Protein AF-A0A495IZC2-F1 (afdb_monomer_lite)

Structure (mmCIF, N/CA/C/O backbone):
data_AF-A0A495IZC2-F1
#
_entry.id   AF-A0A495IZC2-F1
#
loop_
_atom_site.group_PDB
_atom_site.id
_atom_site.type_symbol
_atom_site.label_atom_id
_atom_site.label_alt_id
_atom_site.label_comp_id
_atom_site.label_asym_id
_atom_site.label_entity_id
_atom_site.label_seq_id
_atom_site.pdbx_PDB_ins_code
_atom_site.Cartn_x
_atom_site.Cartn_y
_atom_site.Cartn_z
_atom_site.occupancy
_atom_site.B_iso_or_equiv
_atom_site.auth_seq_id
_atom_site.auth_comp_id
_atom_site.auth_asym_id
_atom_site.auth_atom_id
_atom_site.pdbx_PDB_model_num
ATOM 1 N N . MET A 1 1 ? -5.545 -13.349 -13.761 1.00 50.22 1 MET A N 1
ATOM 2 C CA . MET A 1 1 ? -4.962 -12.987 -12.449 1.00 50.22 1 MET A CA 1
ATOM 3 C C . MET A 1 1 ? -3.853 -12.000 -12.727 1.00 50.22 1 MET A C 1
ATOM 5 O O . MET A 1 1 ? -3.177 -12.240 -13.706 1.00 50.22 1 MET A O 1
ATOM 9 N N . ASP A 1 2 ? -3.699 -10.927 -11.951 1.00 58.66 2 ASP A N 1
ATOM 10 C CA . ASP A 1 2 ? -2.503 -10.063 -11.991 1.00 58.66 2 ASP A CA 1
ATOM 11 C C . ASP A 1 2 ? -1.642 -10.393 -10.760 1.00 58.66 2 ASP A C 1
ATOM 13 O O . ASP A 1 2 ? -2.166 -10.907 -9.766 1.00 58.66 2 ASP A O 1
ATOM 17 N N . GLY A 1 3 ? -0.332 -10.149 -10.821 1.00 70.75 3 GLY A N 1
ATOM 18 C CA . GLY A 1 3 ? 0.590 -10.483 -9.730 1.00 70.75 3 GLY A CA 1
ATOM 19 C C . GLY A 1 3 ? 0.387 -9.633 -8.480 1.00 70.75 3 GLY A C 1
ATOM 20 O O . GLY A 1 3 ? -0.275 -8.595 -8.510 1.00 70.75 3 GLY A O 1
ATOM 21 N N . ARG A 1 4 ? 0.991 -10.059 -7.363 1.00 84.75 4 ARG A N 1
ATOM 22 C CA . ARG A 1 4 ? 1.089 -9.206 -6.171 1.00 84.75 4 ARG A CA 1
ATOM 23 C C . ARG A 1 4 ? 1.892 -7.952 -6.515 1.00 84.75 4 ARG A C 1
ATOM 25 O O . ARG A 1 4 ? 2.892 -8.030 -7.227 1.00 84.75 4 ARG A O 1
ATOM 32 N N . TYR A 1 5 ? 1.451 -6.819 -5.985 1.00 92.31 5 TYR A N 1
ATOM 33 C CA . TYR A 1 5 ? 2.160 -5.553 -6.106 1.00 92.31 5 TYR A CA 1
ATOM 34 C C . TYR A 1 5 ? 2.967 -5.303 -4.835 1.00 92.31 5 TYR A C 1
ATOM 36 O O . TYR A 1 5 ? 2.488 -5.577 -3.735 1.00 92.31 5 TYR A O 1
ATOM 44 N N . ALA A 1 6 ? 4.165 -4.755 -4.996 1.00 93.75 6 ALA A N 1
ATOM 45 C CA . ALA A 1 6 ? 4.996 -4.294 -3.893 1.00 93.75 6 ALA A CA 1
ATOM 46 C C . ALA A 1 6 ? 5.411 -2.843 -4.133 1.00 93.75 6 ALA A C 1
ATOM 48 O O . ALA A 1 6 ? 5.758 -2.468 -5.256 1.00 93.75 6 ALA A O 1
ATOM 49 N N . TYR A 1 7 ? 5.367 -2.037 -3.083 1.00 95.81 7 TYR A N 1
ATOM 50 C CA . TYR A 1 7 ? 5.875 -0.679 -3.086 1.00 95.81 7 TYR A CA 1
ATOM 51 C C . TYR A 1 7 ? 7.387 -0.722 -2.907 1.00 95.81 7 TYR A C 1
ATOM 53 O O . TYR A 1 7 ? 7.896 -1.256 -1.919 1.00 95.81 7 TYR A O 1
ATOM 61 N N . ARG A 1 8 ? 8.117 -0.227 -3.904 1.00 93.75 8 ARG A N 1
ATOM 62 C CA . ARG A 1 8 ? 9.578 -0.234 -3.882 1.00 93.75 8 ARG A CA 1
ATOM 63 C C . ARG A 1 8 ? 10.154 0.893 -4.709 1.00 93.75 8 ARG A C 1
ATOM 65 O O . ARG A 1 8 ? 9.506 1.409 -5.622 1.00 93.75 8 ARG A O 1
ATOM 72 N N . GLU A 1 9 ? 11.397 1.211 -4.395 1.00 93.38 9 GLU A N 1
ATOM 73 C CA . GLU A 1 9 ? 12.205 2.125 -5.179 1.00 93.38 9 GLU A CA 1
ATOM 74 C C . GLU A 1 9 ? 12.554 1.502 -6.535 1.00 93.38 9 GLU A C 1
ATOM 76 O O . GLU A 1 9 ? 12.787 0.292 -6.651 1.00 93.38 9 GLU A O 1
ATOM 81 N N . GLN A 1 10 ? 12.529 2.327 -7.576 1.00 90.44 10 GLN A N 1
ATOM 82 C CA . GLN A 1 10 ? 12.788 1.929 -8.949 1.00 90.44 10 GLN A CA 1
ATOM 83 C C . GLN A 1 10 ? 13.671 2.957 -9.647 1.00 90.44 10 GLN A C 1
ATOM 85 O O . GLN A 1 10 ? 13.425 4.153 -9.499 1.00 90.44 10 GLN A O 1
ATOM 90 N N . PRO A 1 11 ? 14.648 2.517 -10.456 1.00 91.19 11 PRO A N 1
ATOM 91 C CA . PRO A 1 11 ? 15.415 3.429 -11.283 1.00 91.19 11 PRO A CA 1
ATOM 92 C C . PRO A 1 11 ? 14.526 4.010 -12.380 1.00 91.19 11 PRO A C 1
ATOM 94 O O . PRO A 1 11 ? 13.735 3.299 -13.015 1.00 91.19 11 PRO A O 1
ATOM 97 N N . LYS A 1 12 ? 14.686 5.304 -12.632 1.00 89.12 12 LYS A N 1
ATOM 98 C CA . LYS A 1 12 ? 14.179 5.933 -13.842 1.00 89.12 12 LYS A CA 1
ATOM 99 C C . LYS A 1 12 ? 15.057 5.488 -15.008 1.00 89.12 12 LYS A C 1
ATOM 101 O O . LYS A 1 12 ? 16.282 5.494 -14.924 1.00 89.12 12 LYS A O 1
ATOM 106 N N . MET A 1 13 ? 14.406 5.025 -16.067 1.00 86.94 13 MET A N 1
ATOM 107 C CA . MET A 1 13 ? 15.063 4.478 -17.247 1.00 86.94 13 MET A CA 1
ATOM 108 C C . MET A 1 13 ? 14.833 5.428 -18.416 1.00 86.94 13 MET A C 1
ATOM 110 O O . MET A 1 13 ? 13.685 5.773 -18.698 1.00 86.94 13 MET A O 1
ATOM 114 N N . GLU A 1 14 ? 15.894 5.799 -19.122 1.00 87.69 14 GLU A N 1
ATOM 115 C CA . GLU A 1 14 ? 15.820 6.603 -20.342 1.00 87.69 14 GLU A CA 1
ATOM 116 C C . GLU A 1 14 ? 16.325 5.812 -21.545 1.00 87.69 14 GLU A C 1
ATOM 118 O O . GLU A 1 14 ? 17.134 4.889 -21.421 1.00 87.69 14 GLU A O 1
ATOM 123 N N . LYS A 1 15 ? 15.783 6.136 -22.722 1.00 86.69 15 LYS A N 1
ATOM 124 C CA . LYS A 1 15 ? 16.231 5.544 -23.981 1.00 86.69 15 LYS A CA 1
ATOM 125 C C . LYS A 1 15 ? 17.519 6.244 -24.390 1.00 86.69 15 LYS A C 1
ATOM 127 O O . LYS A 1 15 ? 17.504 7.446 -24.625 1.00 86.69 15 LYS A O 1
ATOM 132 N N . GLN A 1 16 ? 18.599 5.484 -24.491 1.00 84.38 16 GLN A N 1
ATOM 133 C CA . GLN A 1 16 ? 19.868 5.949 -25.025 1.00 84.38 16 GLN A CA 1
ATOM 134 C C . GLN A 1 16 ? 20.136 5.254 -26.360 1.00 84.38 16 GLN A C 1
ATOM 136 O O . GLN A 1 16 ? 20.058 4.023 -26.458 1.00 84.38 16 GLN A O 1
ATOM 141 N N . ASP A 1 17 ? 20.438 6.045 -27.385 1.00 82.94 17 ASP A N 1
ATOM 142 C CA . ASP A 1 17 ? 20.895 5.545 -28.676 1.00 82.94 17 ASP A CA 1
ATOM 143 C C . ASP A 1 17 ? 22.306 4.971 -28.532 1.00 82.94 17 ASP A C 1
ATOM 145 O O . ASP A 1 17 ? 23.236 5.650 -28.101 1.00 82.94 17 ASP A O 1
ATOM 149 N N . ILE A 1 18 ? 22.459 3.697 -28.886 1.00 80.75 18 ILE A N 1
ATOM 150 C CA . ILE A 1 18 ? 23.739 2.969 -28.834 1.00 80.75 18 ILE A CA 1
ATOM 151 C C . ILE A 1 18 ? 24.388 2.846 -30.223 1.00 80.75 18 ILE A C 1
ATOM 153 O O . ILE A 1 18 ? 25.331 2.081 -30.401 1.00 80.75 18 ILE A O 1
ATOM 157 N N . GLY A 1 19 ? 23.910 3.620 -31.202 1.00 72.50 19 GLY A N 1
ATOM 158 C CA . GLY A 1 19 ? 24.311 3.507 -32.605 1.00 72.50 19 GLY A CA 1
ATOM 159 C C . GLY A 1 19 ? 23.592 2.366 -33.337 1.00 72.50 19 GLY A C 1
ATOM 160 O O . GLY A 1 19 ? 22.884 1.561 -32.734 1.00 72.50 19 GLY A O 1
ATOM 161 N N . GLU A 1 20 ? 23.724 2.330 -34.668 1.00 74.31 20 GLU A N 1
ATOM 162 C CA . GLU A 1 20 ? 23.108 1.316 -35.553 1.00 74.31 20 GLU A CA 1
ATOM 163 C C . GLU A 1 20 ? 21.565 1.230 -35.497 1.00 74.31 20 GLU A C 1
ATOM 165 O O . GLU A 1 20 ? 20.985 0.175 -35.754 1.00 74.31 20 GLU A O 1
ATOM 170 N N . GLY A 1 21 ? 20.877 2.317 -35.127 1.00 77.62 21 GLY A N 1
ATOM 171 C CA . GLY A 1 21 ? 19.410 2.339 -35.015 1.00 77.62 21 GLY A CA 1
ATOM 172 C C . GLY A 1 21 ? 18.849 1.531 -33.836 1.00 77.62 21 GLY A C 1
ATOM 173 O O . GLY A 1 21 ? 17.643 1.297 -33.770 1.00 77.62 21 GLY A O 1
ATOM 174 N N . LYS A 1 22 ? 19.702 1.097 -32.899 1.00 76.88 22 LYS A N 1
ATOM 175 C CA . LYS A 1 22 ? 19.301 0.370 -31.689 1.00 76.88 22 LYS A CA 1
ATOM 176 C C . LYS A 1 22 ? 19.218 1.336 -30.507 1.00 76.88 22 LYS A C 1
ATOM 178 O O . LYS A 1 22 ? 20.119 2.139 -30.273 1.00 76.88 22 LYS A O 1
ATOM 183 N N . THR A 1 23 ? 18.150 1.219 -29.723 1.00 82.81 23 THR A N 1
ATOM 184 C CA . THR A 1 23 ? 17.959 1.960 -28.466 1.00 82.81 23 THR A CA 1
ATOM 185 C C . THR A 1 23 ? 18.042 1.008 -27.280 1.00 82.81 23 THR A C 1
ATOM 187 O O . THR A 1 23 ? 17.457 -0.076 -27.299 1.00 82.81 23 THR A O 1
ATOM 190 N N . LYS A 1 24 ? 18.745 1.416 -26.219 1.00 83.31 24 LYS A N 1
ATOM 191 C CA . LYS A 1 24 ? 18.822 0.681 -24.949 1.00 83.31 24 LYS A CA 1
ATOM 192 C C . LYS A 1 24 ? 18.234 1.519 -23.824 1.00 83.31 24 LYS A C 1
ATOM 194 O O . LYS A 1 24 ? 18.429 2.728 -23.782 1.00 83.31 24 LYS A O 1
ATOM 199 N N . MET A 1 25 ? 17.525 0.876 -22.899 1.00 84.38 25 MET A N 1
ATOM 200 C CA . MET A 1 25 ? 17.108 1.529 -21.659 1.00 84.38 25 MET A CA 1
ATOM 201 C C . MET A 1 25 ? 18.274 1.548 -20.670 1.00 84.38 25 MET A C 1
ATOM 203 O O . MET A 1 25 ? 18.805 0.489 -20.324 1.00 84.38 25 MET A O 1
ATOM 207 N N . VAL A 1 26 ? 18.668 2.737 -20.225 1.00 86.75 26 VAL A N 1
ATOM 208 C CA . VAL A 1 26 ? 19.768 2.950 -19.277 1.00 86.75 26 VAL A CA 1
ATOM 209 C C . VAL A 1 26 ? 19.222 3.684 -18.047 1.00 86.75 26 VAL A C 1
ATOM 211 O O . VAL A 1 26 ? 18.406 4.596 -18.204 1.00 86.75 26 VAL A O 1
ATOM 214 N N . PRO A 1 27 ? 19.601 3.278 -16.820 1.00 88.75 27 PRO A N 1
ATOM 215 C CA . PRO A 1 27 ? 19.193 3.988 -15.616 1.00 88.75 27 PRO A CA 1
ATOM 216 C C . PRO A 1 27 ? 19.832 5.380 -15.574 1.00 88.75 27 PRO A C 1
ATOM 218 O O . PRO A 1 27 ? 21.036 5.513 -15.777 1.00 88.75 27 PRO A O 1
ATOM 221 N N . THR A 1 28 ? 19.042 6.406 -15.265 1.00 85.88 28 THR A N 1
ATOM 222 C CA . THR A 1 28 ? 19.501 7.809 -15.220 1.00 85.88 28 THR A CA 1
ATOM 223 C C . THR A 1 28 ? 20.257 8.165 -13.938 1.00 85.88 28 THR A C 1
ATOM 225 O O . THR A 1 28 ? 20.780 9.267 -13.813 1.00 85.88 28 THR A O 1
ATOM 228 N N . GLY A 1 29 ? 20.287 7.254 -12.960 1.00 87.69 29 GLY A N 1
ATOM 229 C CA . GLY A 1 29 ? 20.759 7.513 -11.595 1.00 87.69 29 GLY A CA 1
ATOM 230 C C . GLY A 1 29 ? 19.676 8.079 -10.669 1.00 87.69 29 GLY A C 1
ATOM 231 O O . GLY A 1 29 ? 19.827 8.010 -9.454 1.00 87.69 29 GLY A O 1
ATOM 232 N N . GLU A 1 30 ? 18.558 8.565 -11.216 1.00 90.56 30 GLU A N 1
ATOM 233 C CA . GLU A 1 30 ? 17.390 8.978 -10.436 1.00 90.56 30 GLU A CA 1
ATOM 234 C C . GLU A 1 30 ? 16.509 7.771 -10.096 1.00 90.56 30 GLU A C 1
ATOM 236 O O . GLU A 1 30 ? 16.344 6.849 -10.905 1.00 90.56 30 GLU A O 1
ATOM 241 N N . THR A 1 31 ? 15.887 7.792 -8.918 1.00 92.44 31 THR A N 1
ATOM 242 C CA . THR A 1 31 ? 14.950 6.753 -8.487 1.00 92.44 31 THR A CA 1
ATOM 243 C C . THR A 1 31 ? 13.599 7.334 -8.081 1.00 92.44 31 THR A C 1
ATOM 245 O O . THR A 1 31 ? 13.466 8.515 -7.766 1.00 92.44 31 THR A O 1
ATOM 248 N N . TYR A 1 32 ? 12.558 6.506 -8.142 1.00 93.31 32 TYR A N 1
ATOM 249 C CA . TYR A 1 32 ? 11.207 6.860 -7.718 1.00 93.31 32 TYR A CA 1
ATOM 250 C C . TYR A 1 32 ? 10.558 5.707 -6.953 1.00 93.31 32 TYR A C 1
ATOM 252 O O . TYR A 1 32 ? 10.840 4.533 -7.203 1.00 93.31 32 TYR A O 1
ATOM 260 N N . LEU A 1 33 ? 9.651 6.032 -6.034 1.00 94.19 33 LEU A N 1
ATOM 261 C CA . LEU A 1 33 ? 8.858 5.043 -5.313 1.00 94.19 33 LEU A CA 1
ATOM 262 C C . LEU A 1 33 ? 7.522 4.815 -6.021 1.00 94.19 33 LEU A C 1
ATOM 264 O O . LEU A 1 33 ? 6.795 5.760 -6.327 1.00 94.19 33 LEU A O 1
ATOM 268 N N . ALA A 1 34 ? 7.191 3.553 -6.278 1.00 94.88 34 ALA A N 1
ATOM 269 C CA . ALA A 1 34 ? 5.902 3.185 -6.848 1.00 94.88 34 ALA A CA 1
ATOM 270 C C . ALA A 1 34 ? 5.543 1.731 -6.544 1.00 94.88 34 ALA A C 1
ATOM 272 O O . ALA A 1 34 ? 6.403 0.892 -6.258 1.00 94.88 34 ALA A O 1
ATOM 273 N N . TRP A 1 35 ? 4.258 1.415 -6.684 1.00 95.31 35 TRP A N 1
ATOM 274 C CA . TRP A 1 35 ? 3.775 0.044 -6.645 1.00 95.31 35 TRP A CA 1
ATOM 275 C C . TRP A 1 35 ? 4.130 -0.663 -7.948 1.00 95.31 35 TRP A C 1
ATOM 277 O O . TRP A 1 35 ? 3.731 -0.227 -9.027 1.00 95.31 35 TRP A O 1
ATOM 287 N N . ARG A 1 36 ? 4.862 -1.772 -7.855 1.00 93.31 36 ARG A N 1
ATOM 288 C CA . ARG A 1 36 ? 5.250 -2.599 -8.999 1.00 93.31 36 ARG A CA 1
ATOM 289 C C . ARG A 1 36 ? 4.648 -3.985 -8.901 1.00 93.31 36 ARG A C 1
ATOM 291 O O . ARG A 1 36 ? 4.822 -4.661 -7.892 1.00 93.31 36 ARG A O 1
ATOM 298 N N . GLY A 1 37 ? 3.999 -4.408 -9.976 1.00 91.75 37 GLY A N 1
ATOM 299 C CA . GLY A 1 37 ? 3.511 -5.768 -10.183 1.00 91.75 37 GLY A CA 1
ATOM 300 C C . GLY A 1 37 ? 3.882 -6.278 -11.574 1.00 91.75 37 GLY A C 1
ATOM 301 O O . GLY A 1 37 ? 4.485 -5.557 -12.371 1.00 91.75 37 GLY A O 1
ATOM 302 N N . MET A 1 38 ? 3.525 -7.527 -11.859 1.00 90.88 38 MET A N 1
ATOM 303 C CA . MET A 1 38 ? 3.602 -8.108 -13.203 1.00 90.88 38 MET A CA 1
ATOM 304 C C . MET A 1 38 ? 2.230 -8.029 -13.873 1.00 90.88 38 MET A C 1
ATOM 306 O O . MET A 1 38 ? 1.212 -8.325 -13.238 1.00 90.88 38 MET A O 1
ATOM 310 N N . ASP A 1 39 ? 2.212 -7.640 -15.144 1.00 90.06 39 ASP A N 1
ATOM 311 C CA . ASP A 1 39 ? 1.037 -7.693 -16.003 1.00 90.06 39 ASP A CA 1
ATOM 312 C C . ASP A 1 39 ? 0.978 -9.051 -16.704 1.00 90.06 39 ASP A C 1
ATOM 314 O O . ASP A 1 39 ? 1.643 -9.291 -17.708 1.00 90.06 39 ASP A O 1
ATOM 318 N N . PHE A 1 40 ? 0.157 -9.954 -16.175 1.00 88.00 40 PHE A N 1
ATOM 319 C CA . PHE A 1 40 ? 0.003 -11.291 -16.744 1.00 88.00 40 PHE A CA 1
ATOM 320 C C . PHE A 1 40 ? -0.852 -11.322 -18.020 1.00 88.00 40 PHE A C 1
ATOM 322 O O . PHE A 1 40 ? -1.078 -12.393 -18.580 1.00 88.00 40 PHE A O 1
ATOM 329 N N . LYS A 1 41 ? -1.343 -10.168 -18.491 1.00 88.88 41 LYS A N 1
ATOM 330 C CA . LYS A 1 41 ? -2.084 -10.047 -19.754 1.00 88.88 41 LYS A CA 1
ATOM 331 C C . LYS A 1 41 ? -1.194 -9.661 -20.929 1.00 88.88 41 LYS A C 1
ATOM 333 O O . LYS A 1 41 ? -1.641 -9.751 -22.067 1.00 88.88 41 LYS A O 1
ATOM 338 N N . SER A 1 42 ? 0.028 -9.204 -20.664 1.00 87.12 42 SER A N 1
ATOM 339 C CA . SER A 1 42 ? 0.963 -8.753 -21.689 1.00 87.12 42 SER A CA 1
ATOM 340 C C . SER A 1 42 ? 2.326 -9.388 -21.457 1.00 87.12 42 SER A C 1
ATOM 342 O O . SER A 1 42 ? 2.977 -9.133 -20.444 1.00 87.12 42 SER A O 1
ATOM 344 N N . ALA A 1 43 ? 2.743 -10.218 -22.410 1.00 89.81 43 ALA A N 1
ATOM 345 C CA . ALA A 1 43 ? 4.090 -10.761 -22.476 1.00 89.81 43 ALA A CA 1
ATOM 346 C C . ALA A 1 43 ? 4.888 -10.065 -23.586 1.00 89.81 43 ALA A C 1
ATOM 348 O O . ALA A 1 43 ? 4.318 -9.605 -24.579 1.00 89.81 43 ALA A O 1
ATOM 349 N N . ASP A 1 44 ? 6.200 -9.976 -23.403 1.00 88.06 44 ASP A N 1
ATOM 350 C CA . ASP A 1 44 ? 7.133 -9.579 -24.448 1.00 88.06 44 ASP A CA 1
ATOM 351 C C . ASP A 1 44 ? 7.310 -10.697 -25.497 1.00 88.06 44 ASP A C 1
ATOM 353 O O . ASP A 1 44 ? 6.779 -11.803 -25.369 1.00 88.06 44 ASP A O 1
ATOM 357 N N . GLY A 1 45 ? 8.083 -10.416 -26.549 1.00 88.31 45 GLY A N 1
ATOM 358 C CA . GLY A 1 45 ? 8.383 -11.394 -27.603 1.00 88.31 45 GLY A CA 1
ATOM 359 C C . GLY A 1 45 ? 9.180 -12.622 -27.137 1.00 88.31 45 GLY A C 1
ATOM 360 O O . GLY A 1 45 ? 9.327 -13.566 -27.906 1.00 88.31 45 GLY A O 1
ATOM 361 N N . TYR A 1 46 ? 9.673 -12.627 -25.896 1.00 89.56 46 TYR A N 1
ATOM 362 C CA . TYR A 1 46 ? 10.422 -13.721 -25.276 1.00 89.56 46 TYR A CA 1
ATOM 363 C C . TYR A 1 46 ? 9.583 -14.496 -24.243 1.00 89.56 46 TYR A C 1
ATOM 365 O O . TYR A 1 46 ? 10.092 -15.422 -23.615 1.00 89.56 46 TYR A O 1
ATOM 373 N N . GLY A 1 47 ? 8.304 -14.143 -24.067 1.00 88.00 47 GLY A N 1
ATOM 374 C CA . GLY A 1 47 ? 7.390 -14.794 -23.128 1.00 88.00 47 GLY A CA 1
ATOM 375 C C . GLY A 1 47 ? 7.470 -14.282 -21.684 1.00 88.00 47 GLY A C 1
ATOM 376 O O . GLY A 1 47 ? 6.819 -14.856 -20.811 1.00 88.00 47 GLY A O 1
ATOM 377 N N . ASN A 1 48 ? 8.218 -13.209 -21.404 1.00 89.56 48 ASN A N 1
ATOM 378 C CA . ASN A 1 48 ? 8.254 -12.591 -20.077 1.00 89.56 48 ASN A CA 1
ATOM 379 C C . ASN A 1 48 ? 7.098 -11.609 -19.904 1.00 89.56 48 ASN A C 1
ATOM 381 O O . ASN A 1 48 ? 6.812 -10.805 -20.787 1.00 89.56 48 ASN A O 1
ATOM 385 N N . PHE A 1 49 ? 6.468 -11.608 -18.732 1.00 91.44 49 PHE A N 1
ATOM 386 C CA . PHE A 1 49 ? 5.395 -10.663 -18.427 1.00 91.44 49 PHE A CA 1
ATOM 387 C C . PHE A 1 49 ? 5.911 -9.243 -18.200 1.00 91.44 49 PHE A C 1
ATOM 389 O O . PHE A 1 49 ? 6.875 -9.020 -17.461 1.00 91.44 49 PHE A O 1
ATOM 396 N N . ASN A 1 50 ? 5.214 -8.270 -18.781 1.00 89.44 50 ASN A N 1
ATOM 397 C CA . ASN A 1 50 ? 5.589 -6.868 -18.681 1.00 89.44 50 ASN A CA 1
ATOM 398 C C . ASN A 1 50 ? 5.373 -6.329 -17.254 1.00 89.44 50 ASN A C 1
ATOM 400 O O . ASN A 1 50 ? 4.370 -6.640 -16.607 1.00 89.44 50 ASN A O 1
ATOM 404 N N . PRO A 1 51 ? 6.288 -5.501 -16.718 1.00 89.44 51 PRO A N 1
ATOM 405 C CA . PRO A 1 51 ? 6.082 -4.866 -15.425 1.00 89.44 51 PRO A CA 1
ATOM 406 C C . PRO A 1 51 ? 5.000 -3.786 -15.519 1.00 89.44 51 PRO A C 1
ATOM 408 O O . PRO A 1 51 ? 4.955 -3.008 -16.470 1.00 89.44 51 PRO A O 1
ATOM 411 N N . LYS A 1 52 ? 4.180 -3.676 -14.474 1.00 90.94 52 LYS A N 1
ATOM 412 C CA . LYS A 1 52 ? 3.194 -2.608 -14.311 1.00 90.94 52 LYS A CA 1
ATOM 413 C C . LYS A 1 52 ? 3.539 -1.756 -13.104 1.00 90.94 52 LYS A C 1
ATOM 415 O O . LYS A 1 52 ? 3.748 -2.280 -12.009 1.00 90.94 52 LYS A O 1
ATOM 420 N N . VAL A 1 53 ? 3.592 -0.447 -13.320 1.00 92.56 53 VAL A N 1
ATOM 421 C CA . VAL A 1 53 ? 3.917 0.555 -12.304 1.00 92.56 53 VAL A CA 1
ATOM 422 C C . VAL A 1 53 ? 2.673 1.381 -12.006 1.00 92.56 53 VAL A C 1
ATOM 424 O O . VAL A 1 53 ? 1.968 1.795 -12.924 1.00 92.56 53 VAL A O 1
ATOM 427 N N . ILE A 1 54 ? 2.389 1.594 -10.723 1.00 94.19 54 ILE A N 1
ATOM 428 C CA . ILE A 1 54 ? 1.241 2.364 -10.250 1.00 94.19 54 ILE A CA 1
ATOM 429 C C . ILE A 1 54 ? 1.712 3.371 -9.204 1.00 94.19 54 ILE A C 1
ATOM 431 O O . ILE A 1 54 ? 2.345 3.008 -8.211 1.00 94.19 54 ILE A O 1
ATOM 435 N N . PHE A 1 55 ? 1.347 4.631 -9.415 1.00 94.25 55 PHE A N 1
ATOM 436 C CA . PHE A 1 55 ? 1.527 5.706 -8.448 1.00 94.25 55 PHE A CA 1
ATOM 437 C C . PHE A 1 55 ? 0.228 5.875 -7.667 1.00 94.25 55 PHE A C 1
ATOM 439 O O . PHE A 1 55 ? -0.797 6.257 -8.226 1.00 94.25 55 PHE A O 1
ATOM 446 N N . TRP A 1 56 ? 0.261 5.537 -6.384 1.00 94.38 56 TRP A N 1
ATOM 447 C CA . TRP A 1 56 ? -0.885 5.643 -5.490 1.00 94.38 56 TRP A CA 1
ATOM 448 C C . TRP A 1 56 ? -0.394 5.993 -4.091 1.00 94.38 56 TRP A C 1
ATOM 450 O O . TRP A 1 56 ? 0.509 5.341 -3.571 1.00 94.38 56 TRP A O 1
ATOM 460 N N . ASP A 1 57 ? -1.004 7.018 -3.502 1.00 93.19 57 ASP A N 1
ATOM 461 C CA . ASP A 1 57 ? -0.741 7.453 -2.133 1.00 93.19 57 ASP A CA 1
ATOM 462 C C . ASP A 1 57 ? -1.559 6.610 -1.144 1.00 93.19 57 ASP A C 1
ATOM 464 O O . ASP A 1 57 ? -2.657 6.968 -0.704 1.00 93.19 57 ASP A O 1
ATOM 468 N N . HIS A 1 58 ? -1.019 5.437 -0.822 1.00 93.38 58 HIS A N 1
ATOM 469 C CA . HIS A 1 58 ? -1.614 4.493 0.121 1.00 93.38 58 HIS A CA 1
ATOM 470 C C . HIS A 1 58 ? -1.619 5.030 1.561 1.00 93.38 58 HIS A C 1
ATOM 472 O O . HIS A 1 58 ? -2.517 4.689 2.333 1.00 93.38 58 HIS A O 1
ATOM 478 N N . ALA A 1 59 ? -0.666 5.899 1.919 1.00 91.88 59 ALA A N 1
ATOM 479 C CA . ALA A 1 59 ? -0.562 6.503 3.247 1.00 91.88 59 ALA A CA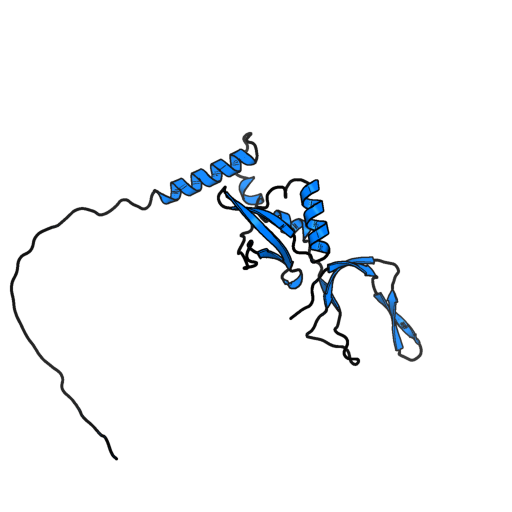 1
ATOM 480 C C . ALA A 1 59 ? -1.695 7.501 3.526 1.00 91.88 59 ALA A C 1
ATOM 482 O O . ALA A 1 59 ? -2.222 7.550 4.637 1.00 91.88 59 ALA A O 1
ATOM 483 N N . LYS A 1 60 ? -2.124 8.262 2.518 1.00 91.44 60 LYS A N 1
ATOM 484 C CA . LYS A 1 60 ? -3.316 9.112 2.622 1.00 91.44 60 LYS A CA 1
ATOM 485 C C . LYS A 1 60 ? -4.608 8.301 2.581 1.00 91.44 60 LYS A C 1
ATOM 487 O O . LYS A 1 60 ? -5.577 8.634 3.261 1.00 91.44 60 LYS A O 1
ATOM 492 N N . GLU A 1 61 ? -4.636 7.237 1.786 1.00 92.06 61 GLU A N 1
ATOM 493 C CA . GLU A 1 61 ? -5.830 6.410 1.607 1.00 92.06 61 GLU A CA 1
ATOM 494 C C . GLU A 1 61 ? -6.190 5.619 2.876 1.00 92.06 61 GLU A C 1
ATOM 496 O O . GLU A 1 61 ? -7.369 5.514 3.208 1.00 92.06 61 GLU A O 1
ATOM 501 N N . ILE A 1 62 ? -5.206 5.118 3.635 1.00 91.81 62 ILE A N 1
ATOM 502 C CA . ILE A 1 62 ? -5.467 4.305 4.838 1.00 91.81 62 ILE A CA 1
ATOM 503 C C . ILE A 1 62 ? -6.155 5.111 5.951 1.00 91.81 62 ILE A C 1
ATOM 505 O O . ILE A 1 62 ? -6.987 4.575 6.679 1.00 91.81 62 ILE A O 1
ATOM 509 N N . GLN A 1 63 ? -5.882 6.417 6.031 1.00 90.44 63 GLN A N 1
ATOM 510 C CA . GLN A 1 63 ? -6.458 7.319 7.037 1.00 90.44 63 GLN A CA 1
ATOM 511 C C . GLN A 1 63 ? -7.969 7.532 6.871 1.00 90.44 63 GLN A C 1
ATOM 513 O O . GLN A 1 63 ? -8.633 8.009 7.793 1.00 90.44 63 GLN A O 1
ATOM 518 N N . LYS A 1 64 ? -8.516 7.184 5.700 1.00 91.25 64 LYS A N 1
ATOM 519 C CA . LYS A 1 64 ? -9.951 7.261 5.411 1.00 91.25 64 LYS A CA 1
ATOM 520 C C . LYS A 1 64 ? -10.738 6.100 6.015 1.00 91.25 64 LYS A C 1
ATOM 522 O O . LYS A 1 64 ? -11.964 6.145 6.005 1.00 91.25 64 LYS A O 1
ATOM 527 N N . TYR A 1 65 ? -10.080 5.049 6.503 1.00 91.31 65 TYR A N 1
ATOM 528 C CA . TYR A 1 65 ? -10.752 3.876 7.061 1.00 91.31 65 TYR A CA 1
ATOM 529 C C . TYR A 1 65 ? -10.804 3.945 8.594 1.00 91.31 65 TYR A C 1
ATOM 531 O O . TYR A 1 65 ? -9.862 4.438 9.217 1.00 91.31 65 TYR A O 1
ATOM 539 N N . PRO A 1 66 ? -11.878 3.436 9.227 1.00 90.75 66 PRO A N 1
ATOM 540 C CA . PRO A 1 66 ? -12.014 3.427 10.680 1.00 90.75 66 PRO A CA 1
ATOM 541 C C . PRO A 1 66 ? -11.180 2.291 11.293 1.00 90.75 66 PRO A C 1
ATOM 543 O O . PRO A 1 66 ? -11.712 1.261 11.702 1.00 90.75 66 PRO A O 1
ATOM 546 N N . ILE A 1 67 ? -9.859 2.452 11.312 1.00 91.19 67 ILE A N 1
ATOM 547 C CA . ILE A 1 67 ? -8.910 1.474 11.854 1.00 91.19 67 ILE A CA 1
ATOM 548 C C . ILE A 1 67 ? -8.410 1.981 13.211 1.00 91.19 67 ILE A C 1
ATOM 550 O O . ILE A 1 67 ? -7.976 3.126 13.333 1.00 91.19 67 ILE A O 1
ATOM 554 N N . LYS A 1 68 ? -8.460 1.132 14.239 1.00 90.25 68 LYS A N 1
ATOM 555 C CA . LYS A 1 68 ? -7.928 1.446 15.571 1.00 90.25 68 LYS A CA 1
ATOM 556 C C . LYS A 1 68 ? -6.417 1.697 15.485 1.00 90.25 68 LYS A C 1
ATOM 558 O O . LYS A 1 68 ? -5.707 0.924 14.849 1.00 90.25 68 LYS A O 1
ATOM 563 N N . GLY A 1 69 ? -5.940 2.776 16.107 1.00 83.12 69 GLY A N 1
ATOM 564 C CA . GLY A 1 69 ? -4.515 3.140 16.117 1.00 83.12 69 GLY A CA 1
ATOM 565 C C . GLY A 1 69 ? -3.992 3.759 14.813 1.00 83.12 69 GLY A C 1
ATOM 566 O O . GLY A 1 69 ? -2.813 4.075 14.726 1.00 83.12 69 GLY A O 1
ATOM 567 N N . VAL A 1 70 ? -4.836 3.993 13.795 1.00 86.06 70 VAL A N 1
ATOM 568 C CA . VAL A 1 70 ? -4.385 4.611 12.527 1.00 86.06 70 VAL A CA 1
ATOM 569 C C . VAL A 1 70 ? -3.928 6.064 12.694 1.00 86.06 70 VAL A C 1
ATOM 571 O O . VAL A 1 70 ? -3.127 6.558 11.904 1.00 86.06 70 VAL A O 1
ATOM 574 N N . ASP A 1 71 ? -4.433 6.745 13.723 1.00 82.88 71 ASP A N 1
ATOM 575 C CA . ASP A 1 71 ? -4.037 8.104 14.094 1.00 82.88 71 ASP A CA 1
ATOM 576 C C . ASP A 1 71 ? -2.693 8.128 14.857 1.00 82.88 71 ASP A C 1
ATOM 578 O O . ASP A 1 71 ? -2.037 9.169 14.938 1.00 82.88 71 ASP A O 1
ATOM 582 N N . GLU A 1 72 ? -2.230 6.979 15.364 1.00 88.06 72 GLU A N 1
ATOM 583 C CA . GLU A 1 72 ? -0.933 6.850 16.022 1.00 88.06 72 GLU A CA 1
ATOM 584 C C . GLU A 1 72 ? 0.180 6.604 14.997 1.00 88.06 72 GLU A C 1
ATOM 586 O O . GLU A 1 72 ? 0.186 5.626 14.247 1.00 88.06 72 GLU A O 1
ATOM 591 N N . LYS A 1 73 ? 1.189 7.487 14.983 1.00 85.62 73 LYS A N 1
ATOM 592 C CA . LYS A 1 73 ? 2.284 7.437 13.995 1.00 85.62 73 LYS A CA 1
ATOM 593 C C . LYS A 1 73 ? 3.049 6.108 13.999 1.00 85.62 73 LYS A C 1
ATOM 595 O O . LYS A 1 73 ? 3.506 5.672 12.940 1.00 85.62 73 LYS A O 1
ATOM 600 N N . TYR A 1 74 ? 3.220 5.488 15.169 1.00 85.94 74 TYR A N 1
ATOM 601 C CA . TYR A 1 74 ? 3.972 4.240 15.316 1.00 85.94 74 TYR A CA 1
ATOM 602 C C . TYR A 1 74 ? 3.235 3.058 14.674 1.00 85.94 74 TYR A C 1
ATOM 604 O O . TYR A 1 74 ? 3.794 2.381 13.805 1.00 85.94 74 TYR A O 1
ATOM 612 N N . ASP A 1 75 ? 1.968 2.864 15.037 1.00 87.75 75 ASP A N 1
ATOM 613 C CA . ASP A 1 75 ? 1.148 1.773 14.514 1.00 87.75 75 ASP A CA 1
ATOM 614 C C . ASP A 1 75 ? 0.883 1.937 13.019 1.00 87.75 75 ASP A C 1
ATOM 616 O O . ASP A 1 75 ? 1.061 0.986 12.250 1.00 87.75 75 ASP A O 1
ATOM 620 N N . LEU A 1 76 ? 0.588 3.162 12.575 1.00 90.75 76 LEU A N 1
ATOM 621 C CA . LEU A 1 76 ? 0.434 3.477 11.158 1.00 90.75 76 LEU A CA 1
ATOM 622 C C . LEU A 1 76 ? 1.677 3.076 10.351 1.00 90.75 76 LEU A C 1
ATOM 624 O O . LEU A 1 76 ? 1.567 2.394 9.332 1.00 90.75 76 LEU A O 1
ATOM 628 N N . SER A 1 77 ? 2.870 3.448 10.822 1.00 92.31 77 SER A N 1
ATOM 629 C CA . SER A 1 77 ? 4.129 3.136 10.132 1.00 92.31 77 SER A CA 1
ATOM 630 C C . SER A 1 77 ? 4.387 1.629 10.049 1.00 92.31 77 SER A C 1
ATOM 632 O O . SER A 1 77 ? 4.868 1.130 9.028 1.00 92.31 77 SER A O 1
ATOM 634 N N . ARG A 1 78 ? 4.053 0.881 11.109 1.00 92.31 78 ARG A N 1
ATOM 635 C CA . ARG A 1 78 ? 4.189 -0.582 11.142 1.00 92.31 78 ARG A CA 1
ATOM 636 C C . ARG A 1 78 ? 3.244 -1.256 10.148 1.00 92.31 78 ARG A C 1
ATOM 638 O O . ARG A 1 78 ? 3.677 -2.153 9.420 1.00 92.31 78 ARG A O 1
ATOM 645 N N . ILE A 1 79 ? 1.987 -0.815 10.105 1.00 92.06 79 ILE A N 1
ATOM 646 C CA . ILE A 1 79 ? 0.975 -1.327 9.176 1.00 92.06 79 ILE A CA 1
ATOM 647 C C . ILE A 1 79 ? 1.396 -1.027 7.733 1.00 92.06 79 ILE A C 1
ATOM 649 O O . ILE A 1 79 ? 1.465 -1.945 6.915 1.00 92.06 79 ILE A O 1
ATOM 653 N N . LEU A 1 80 ? 1.759 0.225 7.434 1.00 94.00 80 LEU A N 1
ATOM 654 C CA . LEU A 1 80 ? 2.180 0.646 6.096 1.00 94.00 80 LEU A CA 1
ATOM 655 C C . LEU A 1 80 ? 3.375 -0.164 5.593 1.00 94.00 80 LEU A C 1
ATOM 657 O O . LEU A 1 80 ? 3.286 -0.761 4.525 1.00 94.00 80 LEU A O 1
ATOM 661 N N . ARG A 1 81 ? 4.442 -0.301 6.392 1.00 93.81 81 ARG A N 1
ATOM 662 C CA . ARG A 1 81 ? 5.640 -1.069 6.006 1.00 93.81 81 ARG A CA 1
ATOM 663 C C . ARG A 1 81 ? 5.325 -2.527 5.660 1.00 93.81 81 ARG A C 1
ATOM 665 O O . ARG A 1 81 ? 5.988 -3.129 4.814 1.00 93.81 81 ARG A O 1
ATOM 672 N N . ALA A 1 82 ? 4.363 -3.134 6.349 1.00 93.31 82 ALA A N 1
ATOM 673 C CA . ALA A 1 82 ? 3.960 -4.505 6.070 1.00 93.31 82 ALA A CA 1
ATOM 674 C C . ALA A 1 82 ? 3.102 -4.592 4.796 1.00 93.31 82 ALA A C 1
ATOM 676 O O . ALA A 1 82 ? 3.341 -5.473 3.967 1.00 93.31 82 ALA A O 1
ATOM 677 N N . ILE A 1 83 ? 2.172 -3.656 4.596 1.00 93.69 83 ILE A N 1
ATOM 678 C CA . ILE A 1 83 ? 1.329 -3.607 3.397 1.00 93.69 83 ILE A CA 1
ATOM 679 C C . ILE A 1 83 ? 2.146 -3.278 2.136 1.00 93.69 83 ILE A C 1
ATOM 681 O O . ILE A 1 83 ? 1.913 -3.872 1.086 1.00 93.69 83 ILE A O 1
ATOM 685 N N . GLU A 1 84 ? 3.143 -2.400 2.235 1.00 94.81 84 GLU A N 1
ATOM 686 C CA . GLU A 1 84 ? 4.074 -2.047 1.151 1.00 94.81 84 GLU A CA 1
ATOM 687 C C . GLU A 1 84 ? 4.804 -3.268 0.578 1.00 94.81 84 GLU A C 1
ATOM 689 O O . GLU A 1 84 ? 5.083 -3.331 -0.617 1.00 94.81 84 GLU A O 1
ATOM 694 N N . LYS A 1 85 ? 5.042 -4.297 1.399 1.00 92.62 85 LYS A N 1
ATOM 695 C CA . LYS A 1 85 ? 5.631 -5.574 0.963 1.00 92.62 85 LYS A CA 1
ATOM 696 C C . LYS A 1 85 ? 4.623 -6.518 0.292 1.00 92.62 85 LYS A C 1
ATOM 698 O O . LYS A 1 85 ? 4.990 -7.622 -0.101 1.00 92.62 85 LYS A O 1
ATOM 703 N N . GLY A 1 86 ? 3.359 -6.112 0.177 1.00 88.62 86 GLY A N 1
ATOM 704 C CA . GLY A 1 86 ? 2.265 -6.934 -0.339 1.00 88.62 86 GLY A CA 1
ATOM 705 C C . GLY A 1 86 ? 1.752 -7.978 0.659 1.00 88.62 86 GLY A C 1
ATOM 706 O O . GLY A 1 86 ? 1.123 -8.956 0.247 1.00 88.62 86 GLY A O 1
ATOM 707 N N . ASN A 1 87 ? 2.030 -7.809 1.958 1.00 91.75 87 ASN A N 1
ATOM 708 C CA . ASN A 1 87 ? 1.558 -8.725 2.998 1.00 91.75 87 ASN A CA 1
ATOM 709 C C . ASN A 1 87 ? 0.113 -8.418 3.404 1.00 91.75 87 ASN A C 1
ATOM 711 O O . ASN A 1 87 ? -0.354 -7.283 3.297 1.00 91.75 87 ASN A O 1
ATOM 715 N N . ARG A 1 88 ? -0.577 -9.439 3.926 1.00 91.62 88 ARG A N 1
ATOM 716 C CA . ARG A 1 88 ? -1.829 -9.245 4.664 1.00 91.62 88 ARG A CA 1
ATOM 717 C C . ARG A 1 88 ? -1.490 -8.912 6.110 1.00 91.62 88 ARG A C 1
ATOM 719 O O . ARG A 1 88 ? -0.670 -9.611 6.701 1.00 91.62 88 ARG A O 1
ATOM 726 N N . VAL A 1 89 ? -2.096 -7.864 6.649 1.00 93.56 89 VAL A N 1
ATOM 727 C CA . VAL A 1 89 ? -1.811 -7.370 8.002 1.00 93.56 89 VAL A CA 1
ATOM 728 C C . VAL A 1 89 ? -3.073 -7.459 8.841 1.00 93.56 89 VAL A C 1
ATOM 730 O O . VAL A 1 89 ? -4.126 -7.018 8.391 1.00 93.56 89 VAL A O 1
ATOM 733 N N . ASP A 1 90 ? -2.977 -8.024 10.039 1.00 94.06 90 ASP A N 1
ATOM 734 C CA . ASP A 1 90 ? -4.076 -8.032 11.002 1.00 94.06 90 ASP A CA 1
ATOM 735 C C . ASP A 1 90 ? -4.256 -6.636 11.616 1.00 94.06 90 ASP A C 1
ATOM 737 O O . ASP A 1 90 ? -3.295 -5.994 12.042 1.00 94.06 90 ASP A O 1
ATOM 741 N N . ILE A 1 91 ? -5.497 -6.163 11.631 1.00 93.69 91 ILE A N 1
ATOM 742 C CA . ILE A 1 91 ? -5.920 -4.862 12.145 1.00 93.69 91 ILE A CA 1
ATOM 743 C C . ILE A 1 91 ? -7.237 -5.002 12.914 1.00 93.69 91 ILE A C 1
ATOM 745 O O . ILE A 1 91 ? -7.951 -5.999 12.798 1.00 93.69 91 ILE A O 1
ATOM 749 N N . VAL A 1 92 ? -7.596 -3.966 13.666 1.00 93.19 92 VAL A N 1
ATOM 750 C CA . VAL A 1 92 ? -8.902 -3.866 14.324 1.00 93.19 92 VAL A CA 1
ATOM 751 C C . VAL A 1 92 ? -9.670 -2.704 13.709 1.00 93.19 92 VAL A C 1
ATOM 753 O O . VAL A 1 92 ? -9.189 -1.571 13.690 1.00 93.19 92 VAL A O 1
ATOM 756 N N . LEU A 1 93 ? -10.860 -2.986 13.184 1.00 92.56 93 LEU A N 1
ATOM 757 C CA . LEU A 1 93 ? -11.784 -1.986 12.660 1.00 92.56 93 LEU A CA 1
ATOM 758 C C . LEU A 1 93 ? -12.716 -1.496 13.767 1.00 92.56 93 LEU A C 1
ATOM 760 O O . LEU A 1 93 ? -13.206 -2.291 14.564 1.00 92.56 93 LEU A O 1
ATOM 764 N N . LEU A 1 94 ? -12.997 -0.196 13.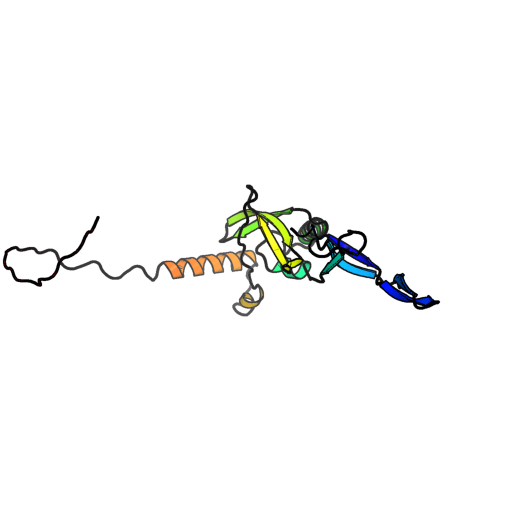774 1.00 89.38 94 LEU A N 1
ATOM 765 C CA . LEU A 1 94 ? -13.976 0.446 14.647 1.00 89.38 94 LEU A CA 1
ATOM 766 C C . LEU A 1 94 ? -15.272 0.648 13.858 1.00 89.38 94 LEU A C 1
ATOM 768 O O . LEU A 1 94 ? -15.441 1.647 13.159 1.00 89.38 94 LEU A O 1
ATOM 772 N N . ARG A 1 95 ? -16.189 -0.317 13.929 1.00 80.94 95 ARG A N 1
ATOM 773 C CA . ARG A 1 95 ? -17.457 -0.283 13.191 1.00 80.94 95 ARG A CA 1
ATOM 774 C C . ARG A 1 95 ? -18.620 -0.185 14.165 1.00 80.94 95 ARG A C 1
ATOM 776 O O . ARG A 1 95 ? -18.764 -1.045 15.020 1.00 80.94 95 ARG A O 1
ATOM 783 N N . ASP A 1 96 ? -19.438 0.860 14.034 1.00 72.31 96 ASP A N 1
ATOM 784 C CA . ASP A 1 96 ? -20.639 1.055 14.863 1.00 72.31 96 ASP A CA 1
ATOM 785 C C . ASP A 1 96 ? -20.342 1.005 16.385 1.00 72.31 96 ASP A C 1
ATOM 787 O O . ASP A 1 96 ? -21.147 0.538 17.184 1.00 72.31 96 ASP A O 1
ATOM 791 N N . GLY A 1 97 ? -19.147 1.459 16.791 1.00 75.19 97 GLY A N 1
ATOM 792 C CA . GLY A 1 97 ? -18.677 1.410 18.182 1.00 75.19 97 GLY A CA 1
ATOM 793 C C . GLY A 1 97 ? -18.148 0.045 18.645 1.00 75.19 97 GLY A C 1
ATOM 794 O O . GLY A 1 97 ? -17.754 -0.080 19.802 1.00 75.19 97 GLY A O 1
ATOM 795 N N . GLN A 1 98 ? -18.104 -0.958 17.765 1.00 86.50 98 GLN A N 1
ATOM 796 C CA . GLN A 1 98 ? -17.559 -2.286 18.041 1.00 86.50 98 GLN A CA 1
ATOM 797 C C . GLN A 1 98 ? -16.199 -2.501 17.375 1.00 86.50 98 GLN A C 1
ATOM 799 O O . GLN A 1 98 ? -15.956 -2.101 16.233 1.00 86.50 98 GLN A O 1
ATOM 804 N N . GLU A 1 99 ? -15.315 -3.179 18.102 1.00 91.88 99 GLU A N 1
ATOM 805 C CA . GLU A 1 99 ? -14.011 -3.612 17.612 1.00 91.88 99 GLU A CA 1
ATOM 806 C C . GLU A 1 99 ? -14.165 -4.927 16.849 1.00 91.88 99 GLU A C 1
ATOM 808 O O . GLU A 1 99 ? -14.531 -5.952 17.419 1.00 91.88 99 GLU A O 1
ATOM 813 N N . THR A 1 100 ? -13.898 -4.902 15.545 1.00 91.94 100 THR A N 1
ATOM 814 C CA . THR A 1 100 ? -13.951 -6.095 14.692 1.00 91.94 100 THR A CA 1
ATOM 815 C C . THR A 1 100 ? -12.550 -6.422 14.177 1.00 91.94 100 THR A C 1
ATOM 817 O O . THR A 1 100 ? -11.968 -5.589 13.475 1.00 91.94 100 THR A O 1
ATOM 820 N N . PRO A 1 101 ? -11.986 -7.605 14.481 1.00 93.19 101 PRO A N 1
ATOM 821 C CA . PRO A 1 101 ? -10.711 -8.019 13.910 1.00 93.19 101 PRO A CA 1
ATOM 822 C C . PRO A 1 101 ? -10.865 -8.252 12.403 1.00 93.19 101 PRO A C 1
ATOM 824 O O . PRO A 1 101 ? -11.812 -8.894 11.951 1.00 93.19 101 PRO A O 1
ATOM 827 N N . ALA A 1 102 ? -9.926 -7.731 11.621 1.00 94.62 102 ALA A N 1
ATOM 828 C CA . ALA A 1 102 ? -9.907 -7.868 10.172 1.00 94.62 102 ALA A CA 1
ATOM 829 C C . ALA A 1 102 ? -8.468 -7.942 9.655 1.00 94.62 102 ALA A C 1
ATOM 831 O O . ALA A 1 102 ? -7.516 -7.582 10.340 1.00 94.62 102 ALA A O 1
ATOM 832 N N . LYS A 1 103 ? -8.302 -8.375 8.411 1.00 95.25 103 LYS A N 1
ATOM 833 C CA . LYS A 1 103 ? -7.034 -8.335 7.684 1.00 95.25 103 LYS A CA 1
ATOM 834 C C . LYS A 1 103 ? -7.122 -7.304 6.576 1.00 95.25 103 LYS A C 1
ATOM 836 O O . LYS A 1 103 ? -8.093 -7.296 5.827 1.00 95.25 103 LYS A O 1
ATOM 841 N N . ILE A 1 104 ? -6.099 -6.474 6.438 1.00 94.25 104 ILE A N 1
ATOM 842 C CA . ILE A 1 104 ? -5.988 -5.465 5.384 1.00 94.25 104 ILE A CA 1
ATOM 843 C C . ILE A 1 104 ? -4.907 -5.856 4.374 1.00 94.25 104 ILE A C 1
ATOM 845 O O . ILE A 1 104 ? -3.865 -6.412 4.731 1.00 94.25 104 ILE A O 1
ATOM 849 N N . VAL A 1 105 ? -5.165 -5.568 3.099 1.00 93.81 105 VAL A N 1
ATOM 850 C CA . VAL A 1 105 ? -4.233 -5.767 1.983 1.00 93.81 105 VAL A CA 1
ATOM 851 C C . VAL A 1 105 ? -4.311 -4.563 1.051 1.00 93.81 105 VAL A C 1
ATOM 853 O O . VAL A 1 105 ? -5.402 -4.077 0.757 1.00 93.81 105 VAL A O 1
ATOM 856 N N . ALA A 1 106 ? -3.170 -4.090 0.549 1.00 94.75 106 ALA A N 1
ATOM 857 C CA . ALA A 1 106 ? -3.165 -3.101 -0.525 1.00 94.75 106 ALA A CA 1
ATOM 858 C C . ALA A 1 106 ? -3.624 -3.722 -1.844 1.00 94.75 106 ALA A C 1
ATOM 860 O O . ALA A 1 106 ? -3.123 -4.766 -2.266 1.00 94.75 106 ALA A O 1
ATOM 861 N N . ASN A 1 107 ? -4.496 -3.007 -2.547 1.00 93.56 107 ASN A N 1
ATOM 862 C CA . ASN A 1 107 ? -4.852 -3.274 -3.930 1.00 93.56 107 ASN A CA 1
ATOM 863 C C . ASN A 1 107 ? -4.518 -2.040 -4.784 1.00 93.56 107 ASN A C 1
ATOM 865 O O . ASN A 1 107 ? -5.398 -1.230 -5.094 1.00 93.56 107 ASN A O 1
ATOM 869 N N . PRO A 1 108 ? -3.242 -1.883 -5.190 1.00 93.94 108 PRO A N 1
ATOM 870 C CA . PRO A 1 108 ? -2.801 -0.706 -5.935 1.00 93.94 108 PRO A CA 1
ATOM 871 C C . PRO A 1 108 ? -3.490 -0.569 -7.287 1.00 93.94 108 PRO A C 1
ATOM 873 O O . PRO A 1 108 ? -3.747 0.543 -7.731 1.00 93.94 108 PRO A O 1
ATOM 876 N N . ARG A 1 109 ? -3.866 -1.687 -7.924 1.00 90.62 109 ARG A N 1
ATOM 877 C CA . ARG A 1 109 ? -4.607 -1.678 -9.194 1.00 90.62 109 ARG A CA 1
ATOM 878 C C . ARG A 1 109 ? -5.931 -0.930 -9.083 1.00 90.62 109 ARG A C 1
ATOM 880 O O . ARG A 1 109 ? -6.319 -0.249 -10.026 1.00 90.62 109 ARG A O 1
ATOM 887 N N . MET A 1 110 ? -6.616 -1.091 -7.957 1.00 92.00 110 MET A N 1
ATOM 888 C CA . MET A 1 110 ? -7.864 -0.396 -7.661 1.00 92.00 110 MET A CA 1
ATOM 889 C C . MET A 1 110 ? -7.650 0.866 -6.814 1.00 92.00 110 MET A C 1
ATOM 891 O O . MET A 1 110 ? -8.634 1.494 -6.437 1.00 92.00 110 MET A O 1
ATOM 895 N N . MET A 1 111 ? -6.394 1.222 -6.511 1.00 93.62 111 MET A N 1
ATOM 896 C CA . MET A 1 111 ? -6.011 2.354 -5.659 1.00 93.62 111 MET A CA 1
ATOM 897 C C . MET A 1 111 ? -6.766 2.376 -4.319 1.00 93.62 111 MET A C 1
ATOM 899 O O . MET A 1 111 ? -7.203 3.424 -3.847 1.00 93.62 111 MET A O 1
ATOM 903 N N . ARG A 1 112 ? -6.957 1.197 -3.717 1.00 93.38 112 ARG A N 1
ATOM 904 C CA . ARG A 1 112 ? -7.720 1.014 -2.475 1.00 93.38 112 ARG A CA 1
ATOM 905 C C . ARG A 1 112 ? -7.123 -0.088 -1.613 1.00 93.38 112 ARG A C 1
ATOM 907 O O . ARG A 1 112 ? -6.249 -0.837 -2.048 1.00 93.38 112 ARG A O 1
ATOM 914 N N . PHE A 1 113 ? -7.667 -0.234 -0.413 1.00 94.00 113 PHE A N 1
ATOM 915 C CA . PHE A 1 113 ? -7.431 -1.405 0.419 1.00 94.00 113 PHE A CA 1
ATOM 916 C C . PHE A 1 113 ? -8.597 -2.384 0.318 1.00 94.00 113 PHE A C 1
ATOM 918 O O . PHE A 1 113 ? -9.766 -1.988 0.224 1.00 94.00 113 PHE A O 1
ATOM 925 N N . ASP A 1 114 ? -8.248 -3.663 0.352 1.00 94.38 114 ASP A N 1
ATO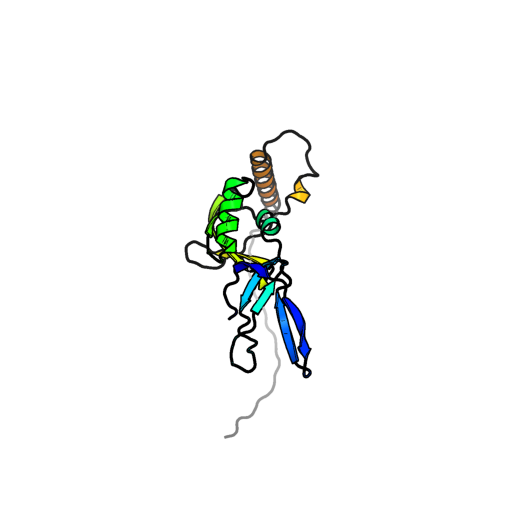M 926 C CA . ASP A 1 114 ? -9.190 -4.760 0.500 1.00 94.38 114 ASP A CA 1
ATOM 927 C C . ASP A 1 114 ? -9.104 -5.292 1.927 1.00 94.38 114 ASP A C 1
ATOM 929 O O . ASP A 1 114 ? -8.016 -5.424 2.498 1.00 94.38 114 ASP A O 1
ATOM 933 N N . PHE A 1 115 ? -10.266 -5.595 2.493 1.00 94.69 115 PHE A N 1
ATOM 934 C CA . PHE A 1 115 ? -10.408 -6.068 3.860 1.00 94.69 115 PHE A CA 1
ATOM 935 C C . PHE A 1 115 ? -10.958 -7.481 3.849 1.00 94.69 115 PHE A C 1
ATOM 937 O O . PHE A 1 115 ? -11.773 -7.829 2.993 1.00 94.69 115 PHE A O 1
ATOM 944 N N . TYR A 1 116 ? -10.520 -8.282 4.807 1.00 95.00 116 TYR A N 1
ATOM 945 C CA . TYR A 1 116 ? -10.928 -9.667 4.949 1.00 95.00 116 TYR A CA 1
ATOM 946 C C . TYR A 1 116 ? -11.251 -9.972 6.406 1.00 95.00 116 TYR A C 1
ATOM 948 O O . TYR A 1 116 ? -10.618 -9.419 7.304 1.00 95.00 116 TYR A O 1
ATOM 956 N N . ASP A 1 117 ? -12.211 -10.857 6.640 1.00 93.44 117 ASP A N 1
ATOM 957 C CA . ASP A 1 117 ? -12.510 -11.358 7.979 1.00 93.44 117 ASP A CA 1
ATOM 958 C C . ASP A 1 117 ? -11.469 -12.406 8.426 1.00 93.44 117 ASP A C 1
ATOM 960 O O . ASP A 1 117 ? -10.515 -12.740 7.708 1.00 93.44 117 ASP A O 1
ATOM 964 N N . SER A 1 118 ? -11.655 -12.962 9.623 1.00 89.62 118 SER A N 1
ATOM 965 C CA . SER A 1 118 ? -10.811 -14.046 10.139 1.00 89.62 118 SER A CA 1
ATOM 966 C C . SER A 1 118 ? -10.845 -15.308 9.265 1.00 89.62 118 SER A C 1
ATOM 968 O O . SER A 1 118 ? -9.843 -16.022 9.204 1.00 89.62 118 SER A O 1
ATOM 970 N N . ASN A 1 119 ? -11.946 -15.549 8.547 1.00 91.81 119 ASN A N 1
ATOM 971 C CA . ASN A 1 119 ? -12.131 -16.678 7.633 1.00 91.81 119 ASN A CA 1
ATOM 972 C C . ASN A 1 119 ? -11.533 -16.422 6.235 1.00 91.81 119 ASN A C 1
ATOM 974 O O . ASN A 1 119 ? -11.522 -17.317 5.393 1.00 91.81 119 ASN A O 1
ATOM 978 N N . GLY A 1 120 ? -11.028 -15.212 5.970 1.00 89.56 120 GLY A N 1
ATOM 979 C CA . GLY A 1 120 ? -10.498 -14.807 4.670 1.00 89.56 120 GLY A CA 1
ATOM 980 C C . GLY A 1 120 ? -11.561 -14.386 3.650 1.00 89.56 120 GLY A C 1
ATOM 981 O O . GLY A 1 120 ? -11.227 -14.247 2.473 1.00 89.56 120 GLY A O 1
ATOM 982 N N . GLN A 1 121 ? -12.808 -14.168 4.068 1.00 93.19 121 GLN A N 1
ATOM 983 C CA . GLN A 1 121 ? -13.872 -13.627 3.224 1.00 93.19 121 GLN A CA 1
ATOM 984 C C . GLN A 1 121 ? -13.734 -12.113 3.086 1.00 93.19 121 GLN A C 1
ATOM 986 O O . GLN A 1 121 ? -13.400 -11.422 4.046 1.00 93.19 121 GLN A O 1
ATOM 991 N N . THR A 1 122 ? -13.999 -11.583 1.892 1.00 93.12 122 THR A N 1
ATOM 992 C CA . THR A 1 122 ? -13.918 -10.142 1.634 1.00 93.12 122 THR A CA 1
ATOM 993 C C . THR A 1 122 ? -14.967 -9.379 2.438 1.00 93.12 122 THR A C 1
ATOM 995 O O . THR A 1 122 ? -16.155 -9.690 2.403 1.00 93.12 122 THR A O 1
ATOM 998 N N . MET A 1 123 ? -14.526 -8.324 3.112 1.00 91.62 123 MET A N 1
ATOM 999 C CA . MET A 1 123 ? -15.367 -7.415 3.874 1.00 91.62 123 MET A CA 1
ATOM 1000 C C . MET A 1 123 ? -15.480 -6.069 3.165 1.00 91.62 123 MET A C 1
ATOM 1002 O O . MET A 1 123 ? -14.492 -5.489 2.712 1.00 91.62 123 MET A O 1
ATOM 1006 N N . VAL A 1 124 ? -16.696 -5.525 3.127 1.00 89.94 124 VAL A N 1
ATOM 1007 C CA . VAL A 1 124 ? -16.926 -4.153 2.670 1.00 89.94 124 VAL A CA 1
ATOM 1008 C C . VAL A 1 124 ? -16.784 -3.210 3.860 1.00 89.94 124 VAL A C 1
ATOM 1010 O O . VAL A 1 124 ? -17.628 -3.195 4.757 1.00 89.94 124 VAL A O 1
ATOM 1013 N N . VAL A 1 125 ? -15.723 -2.405 3.848 1.00 90.12 125 VAL A N 1
ATOM 1014 C CA . VAL A 1 125 ? -15.468 -1.354 4.841 1.00 90.12 125 VAL A CA 1
ATOM 1015 C C . VAL A 1 125 ? -15.711 -0.001 4.186 1.00 90.12 125 VAL A C 1
ATOM 1017 O O . VAL A 1 125 ? -15.163 0.288 3.121 1.00 90.12 125 VAL A O 1
ATOM 1020 N N 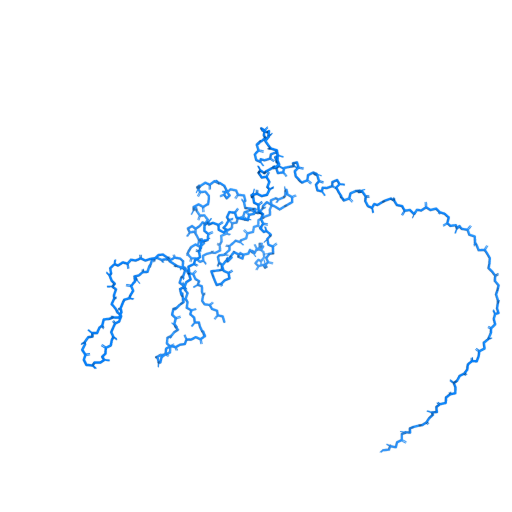. ARG A 1 126 ? -16.566 0.820 4.802 1.00 88.19 126 ARG A N 1
ATOM 1021 C CA . ARG A 1 126 ? -16.861 2.173 4.317 1.00 88.19 126 ARG A CA 1
ATOM 1022 C C . ARG A 1 126 ? -15.775 3.140 4.775 1.00 88.19 126 ARG A C 1
ATOM 1024 O O . ARG A 1 126 ? -15.295 3.046 5.903 1.00 88.19 126 ARG A O 1
ATOM 1031 N N . GLN A 1 127 ? -15.420 4.069 3.896 1.00 88.00 127 GLN A N 1
ATOM 1032 C CA . GLN A 1 127 ? -14.549 5.187 4.236 1.00 88.00 127 GLN A CA 1
ATOM 1033 C C . GLN A 1 127 ? -15.332 6.205 5.065 1.00 88.00 127 GLN A C 1
ATOM 1035 O O . GLN A 1 127 ? -16.510 6.450 4.803 1.00 88.00 127 GLN A O 1
ATOM 1040 N N . VAL A 1 128 ? -14.675 6.798 6.053 1.00 81.00 128 VAL A N 1
ATOM 1041 C CA . VAL A 1 128 ? -15.210 7.873 6.885 1.00 81.00 128 VAL A CA 1
ATOM 1042 C C . VAL A 1 128 ? -14.528 9.171 6.466 1.00 81.00 128 VAL A C 1
ATOM 1044 O O . VAL A 1 128 ? -13.316 9.331 6.616 1.00 81.00 128 VAL A O 1
ATOM 1047 N N . GLU A 1 129 ? -15.295 10.115 5.921 1.00 67.12 129 GLU A N 1
ATOM 1048 C CA . GLU A 1 129 ? -14.794 11.457 5.618 1.00 67.12 129 GLU A CA 1
ATOM 1049 C C . GLU A 1 129 ? -14.617 12.246 6.927 1.00 67.12 129 GLU A C 1
ATOM 1051 O O . GLU A 1 129 ? -15.539 12.916 7.392 1.00 67.12 129 GLU A O 1
ATOM 1056 N N . LYS A 1 130 ? -13.415 12.202 7.522 1.00 61.34 130 LYS A N 1
ATOM 1057 C CA . LYS A 1 130 ? -13.079 12.962 8.746 1.00 61.34 130 LYS A CA 1
ATOM 1058 C C . LYS A 1 130 ? -13.304 14.487 8.598 1.00 61.34 130 LYS A C 1
ATOM 1060 O O . LYS A 1 130 ? -13.515 15.171 9.592 1.00 61.34 130 LYS A O 1
ATOM 1065 N N . GLN A 1 131 ? -13.313 15.032 7.374 1.00 52.16 131 GLN A N 1
ATOM 1066 C CA . GLN A 1 131 ? -13.451 16.477 7.111 1.00 52.16 131 GLN A CA 1
ATOM 1067 C C . GLN A 1 131 ? -14.869 17.048 7.295 1.00 52.16 131 GLN A C 1
ATOM 1069 O O . GLN A 1 131 ? -14.991 18.237 7.577 1.00 52.16 131 GLN A O 1
ATOM 1074 N N . LYS A 1 132 ? -15.941 16.248 7.193 1.00 45.47 132 LYS A N 1
ATOM 1075 C CA . LYS A 1 132 ? -17.319 16.764 7.362 1.00 45.47 132 LYS A CA 1
ATOM 1076 C C . LYS A 1 132 ? -17.744 16.941 8.824 1.00 45.47 132 LYS A C 1
ATOM 1078 O O . LYS A 1 132 ? -18.746 17.594 9.085 1.00 45.47 132 LYS A O 1
ATOM 1083 N N . LEU A 1 133 ? -16.973 16.408 9.771 1.00 46.38 133 LEU A N 1
ATOM 1084 C CA . LEU A 1 133 ? -17.253 16.514 11.208 1.00 46.38 133 LEU A CA 1
ATOM 1085 C C . LEU A 1 133 ? -16.587 17.733 11.865 1.00 46.38 133 LEU A C 1
ATOM 1087 O O . LEU A 1 133 ? -17.021 18.149 12.926 1.00 46.38 133 LEU A O 1
ATOM 1091 N N . ALA A 1 134 ? -15.582 18.351 11.235 1.00 45.31 134 ALA A N 1
ATOM 1092 C CA . ALA A 1 134 ? -14.832 19.463 11.832 1.00 45.31 134 ALA A CA 1
ATOM 1093 C C . ALA A 1 134 ? -15.509 20.845 11.698 1.00 45.31 134 ALA A C 1
ATOM 1095 O O . ALA A 1 134 ? -15.012 21.822 12.255 1.00 45.31 134 ALA A O 1
ATOM 1096 N N . GLN A 1 135 ? -16.613 20.955 10.949 1.00 39.97 135 GLN A N 1
ATOM 1097 C CA . GLN A 1 135 ? -17.342 22.222 10.772 1.00 39.97 135 GLN A CA 1
ATOM 1098 C C . GLN A 1 135 ? -18.590 22.335 11.661 1.00 39.97 135 GLN A C 1
ATOM 1100 O O . GLN A 1 135 ? -19.209 23.394 11.712 1.00 39.97 135 GLN A O 1
ATOM 1105 N N . THR A 1 136 ? -18.920 21.287 12.417 1.00 42.34 136 THR A N 1
ATOM 1106 C CA . THR A 1 136 ? -19.960 21.349 13.447 1.00 42.34 136 THR A CA 1
ATOM 1107 C C . THR A 1 136 ? -19.283 21.042 14.774 1.00 42.34 136 THR A C 1
ATOM 1109 O O . THR A 1 136 ? -18.715 19.972 14.931 1.00 42.34 136 THR A O 1
ATOM 1112 N N . GLU A 1 137 ? -19.324 22.008 15.691 1.00 40.38 137 GLU A N 1
ATOM 1113 C CA . GLU A 1 137 ? -18.879 21.902 17.090 1.00 40.38 137 GLU A CA 1
ATOM 1114 C C . GLU A 1 137 ? -17.377 22.144 17.339 1.00 40.38 137 GLU A C 1
ATOM 1116 O O . GLU A 1 137 ? -16.588 21.269 17.687 1.00 40.38 137 GLU A O 1
ATOM 1121 N N . LYS A 1 138 ? -17.005 23.433 17.284 1.00 47.72 138 LYS A N 1
ATOM 1122 C CA . LYS A 1 138 ? -16.068 23.983 18.273 1.00 47.72 138 LYS A CA 1
ATOM 1123 C C . LYS A 1 138 ? -16.714 23.857 19.659 1.00 47.72 138 LYS A C 1
ATOM 1125 O O . LYS A 1 138 ? -17.528 24.705 20.003 1.00 47.72 138 LYS A O 1
ATOM 1130 N N . ALA A 1 139 ? -16.347 22.833 20.418 1.00 43.59 139 ALA A N 1
ATOM 1131 C CA . ALA A 1 139 ? -16.268 22.860 21.879 1.00 43.59 139 ALA A CA 1
ATOM 1132 C C . ALA A 1 139 ? -15.635 21.544 22.351 1.00 43.59 139 ALA A C 1
ATOM 1134 O O . ALA A 1 139 ? -16.258 20.492 22.290 1.00 43.59 139 ALA A O 1
ATOM 1135 N N . GLU A 1 140 ? -14.360 21.628 22.732 1.00 49.78 140 GLU A N 1
ATOM 1136 C CA . GLU A 1 140 ? -13.739 20.872 23.829 1.00 49.78 140 GLU A CA 1
ATOM 1137 C C . GLU A 1 140 ? -14.338 19.494 24.152 1.00 49.78 140 GLU A C 1
ATOM 1139 O O . GLU A 1 140 ? -14.909 19.304 25.217 1.00 49.78 140 GLU A O 1
ATOM 1144 N N . LEU A 1 141 ? -14.168 18.512 23.267 1.00 48.38 141 LEU A N 1
ATOM 1145 C CA . LEU A 1 141 ? -14.362 17.105 23.611 1.00 48.38 141 LEU A CA 1
ATOM 1146 C C . LEU A 1 141 ? -13.282 16.263 22.946 1.00 48.38 141 LEU A C 1
ATOM 1148 O O . LEU A 1 141 ? -12.833 16.546 21.830 1.00 48.38 141 LEU A O 1
ATOM 1152 N N . THR A 1 142 ? -12.831 15.229 23.649 1.00 67.12 142 THR A N 1
ATOM 1153 C CA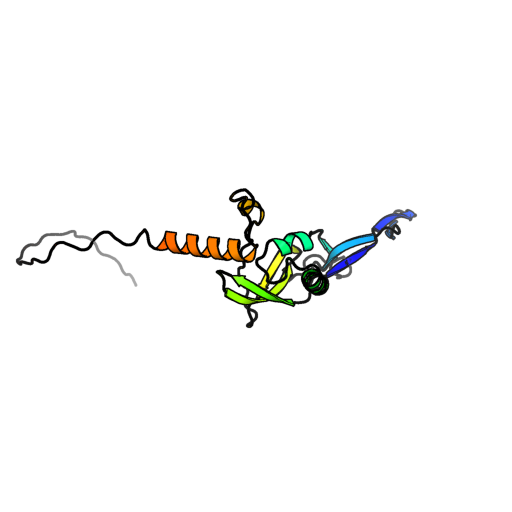 . THR A 1 142 ? -11.815 14.330 23.108 1.00 67.12 142 THR A CA 1
ATOM 1154 C C . THR A 1 142 ? -12.376 13.592 21.882 1.00 67.12 142 THR A C 1
ATOM 1156 O O . THR A 1 142 ? -13.582 13.338 21.806 1.00 67.12 142 THR A O 1
ATOM 1159 N N . PRO A 1 143 ? -11.535 13.188 20.908 1.00 63.78 143 PRO A N 1
ATOM 1160 C CA . PRO A 1 143 ? -11.997 12.491 19.700 1.00 63.78 143 PRO A CA 1
ATOM 1161 C C . PRO A 1 143 ? -12.850 11.242 19.990 1.00 63.78 143 PRO A C 1
ATOM 1163 O O . PRO A 1 143 ? -13.682 10.848 19.174 1.00 63.78 143 PRO A O 1
ATOM 1166 N N . GLN A 1 144 ? -12.671 10.640 21.170 1.00 65.31 144 GLN A N 1
ATOM 1167 C CA . GLN A 1 144 ? -13.422 9.472 21.627 1.00 65.31 144 GLN A CA 1
ATOM 1168 C C . GLN A 1 144 ? -14.861 9.810 22.054 1.00 65.31 144 GLN A C 1
ATOM 1170 O O . GLN A 1 144 ? -15.761 8.987 21.883 1.00 65.31 144 GLN A O 1
ATOM 1175 N N . GLU A 1 145 ? -15.105 11.012 22.574 1.00 65.31 145 GLU A N 1
ATOM 1176 C CA . GLU A 1 145 ? -16.429 11.469 23.013 1.00 65.31 145 GLU A CA 1
ATOM 1177 C C . GLU A 1 145 ? -17.287 11.916 21.826 1.00 65.31 145 GLU A C 1
ATOM 1179 O O . GLU A 1 145 ? -18.457 11.540 21.736 1.00 65.31 145 GLU A O 1
ATOM 1184 N N . VAL A 1 146 ? -16.676 12.592 20.845 1.00 67.62 146 VAL A N 1
ATOM 1185 C CA . VAL A 1 146 ? -17.330 12.970 19.577 1.00 67.62 146 VAL A CA 1
ATOM 1186 C C . VAL A 1 146 ? -17.827 11.729 18.832 1.00 67.62 146 VAL A C 1
ATOM 1188 O O . VAL A 1 146 ? -18.937 11.704 18.295 1.00 67.62 146 VAL A O 1
ATOM 1191 N N . GLN A 1 147 ? -17.034 10.655 18.851 1.00 69.50 147 GLN A N 1
ATOM 1192 C CA . GLN A 1 147 ? -17.402 9.409 18.191 1.00 69.50 147 GLN A CA 1
ATOM 1193 C C . GLN A 1 147 ? -18.570 8.703 18.896 1.00 69.50 147 GLN A C 1
ATOM 1195 O O . GLN A 1 147 ? -19.450 8.183 18.217 1.00 69.50 147 GLN A O 1
ATOM 1200 N N . ARG A 1 148 ? -18.649 8.740 20.234 1.00 73.81 148 ARG A N 1
ATOM 1201 C CA . ARG A 1 148 ? -19.787 8.178 20.990 1.00 73.81 148 ARG A CA 1
ATOM 1202 C C . ARG A 1 148 ? -21.072 8.989 20.804 1.00 73.81 148 ARG A C 1
ATOM 1204 O O . ARG A 1 148 ? -22.130 8.393 20.605 1.00 73.81 148 ARG A O 1
ATOM 1211 N N . ALA A 1 149 ? -20.985 10.319 20.802 1.00 70.62 149 ALA A N 1
ATOM 1212 C CA . ALA A 1 149 ? -22.138 11.199 20.602 1.00 70.62 149 ALA A CA 1
ATOM 1213 C C . ALA A 1 149 ? -22.748 11.055 19.194 1.00 70.62 149 ALA A C 1
ATOM 1215 O O . ALA A 1 149 ? -23.971 11.007 19.041 1.00 70.62 149 ALA A O 1
ATOM 1216 N N . ALA A 1 150 ? -21.909 10.890 18.164 1.00 69.75 150 ALA A N 1
ATOM 1217 C CA . ALA A 1 150 ? -22.369 10.655 16.795 1.00 69.75 150 ALA A CA 1
ATOM 1218 C C . ALA A 1 150 ? -23.130 9.323 16.639 1.00 69.75 150 ALA A C 1
ATOM 1220 O O . ALA A 1 150 ? -24.095 9.245 15.876 1.00 69.75 150 ALA A O 1
ATOM 1221 N N . ILE A 1 151 ? -22.730 8.285 17.381 1.00 70.38 151 ILE A N 1
ATOM 1222 C CA . ILE A 1 151 ? -23.378 6.964 17.346 1.00 70.38 151 ILE A CA 1
ATOM 1223 C C . ILE A 1 151 ? -24.723 6.993 18.096 1.00 70.38 151 ILE A C 1
ATOM 1225 O O . ILE A 1 151 ? -25.695 6.407 17.620 1.00 70.38 151 ILE A O 1
ATOM 1229 N N . ALA A 1 152 ? -24.816 7.724 19.213 1.00 70.88 152 ALA A N 1
ATOM 1230 C CA . ALA A 1 152 ? -26.065 7.891 19.963 1.00 70.88 152 ALA A CA 1
ATOM 1231 C C . ALA A 1 152 ? -27.140 8.638 19.148 1.00 70.88 152 ALA A C 1
ATOM 1233 O O . ALA A 1 152 ? -28.272 8.171 19.030 1.00 70.88 152 ALA A O 1
ATOM 1234 N N . LYS A 1 153 ? -26.756 9.726 18.468 1.00 69.62 153 LYS A N 1
ATOM 1235 C CA . LYS A 1 153 ? -27.675 10.547 17.661 1.00 69.62 153 LYS A CA 1
ATOM 1236 C C . LYS A 1 153 ? -28.228 9.804 16.434 1.00 69.62 153 LYS A C 1
ATOM 1238 O O . LYS A 1 153 ? -29.361 10.034 16.012 1.00 69.62 153 LYS A O 1
ATOM 1243 N N . ALA A 1 154 ? -27.451 8.871 15.877 1.00 66.06 154 ALA A N 1
ATOM 1244 C CA . ALA A 1 154 ? -27.890 7.997 14.787 1.00 66.06 154 ALA A CA 1
ATOM 1245 C C . ALA A 1 154 ? -28.852 6.882 15.252 1.00 66.06 154 ALA A C 1
ATOM 1247 O O . ALA A 1 154 ? -29.639 6.376 14.448 1.00 66.06 154 ALA A O 1
ATOM 1248 N N . ALA A 1 155 ? -28.815 6.505 16.536 1.00 62.78 155 ALA A N 1
ATOM 1249 C CA . ALA A 1 155 ? -29.738 5.534 17.120 1.00 62.78 155 ALA A CA 1
ATOM 1250 C C . ALA A 1 155 ? -31.117 6.154 17.418 1.00 62.78 155 ALA A C 1
ATOM 1252 O O . ALA A 1 155 ? -32.138 5.506 17.185 1.00 62.78 155 ALA A O 1
ATOM 1253 N N . GLU A 1 156 ? -31.166 7.426 17.827 1.00 55.47 156 GLU A N 1
ATOM 1254 C CA . GLU A 1 156 ? -32.421 8.151 18.091 1.00 55.47 156 GLU A CA 1
ATOM 1255 C C . GLU A 1 156 ? -33.248 8.398 16.814 1.00 55.47 156 GLU A C 1
ATOM 1257 O O . GLU A 1 156 ? -34.474 8.283 16.830 1.00 55.47 156 GLU A O 1
ATOM 1262 N N . GLN A 1 157 ? -32.604 8.612 15.659 1.00 55.59 157 GLN A N 1
ATOM 1263 C CA . GLN A 1 157 ? -33.311 8.775 14.377 1.00 55.59 157 GLN A CA 1
ATOM 1264 C C . GLN A 1 157 ? -34.008 7.498 13.870 1.00 55.59 157 GLN A C 1
ATOM 1266 O O . GLN A 1 157 ? -34.852 7.582 12.978 1.00 55.59 157 GLN A O 1
ATOM 1271 N N . LYS A 1 158 ? -33.720 6.319 14.441 1.00 55.19 158 LYS A N 1
ATOM 1272 C CA . LYS A 1 158 ? -34.427 5.068 14.112 1.00 55.19 158 LYS A CA 1
ATOM 1273 C C . LYS A 1 158 ? -35.649 4.780 14.991 1.00 55.19 158 LYS A C 1
ATOM 1275 O O . LYS A 1 158 ? -36.392 3.859 14.663 1.00 55.19 158 LYS A O 1
ATOM 1280 N N . GLN A 1 159 ? -35.902 5.551 16.052 1.00 44.31 159 GLN A N 1
ATOM 1281 C CA . GLN A 1 159 ? -37.074 5.352 16.923 1.00 44.31 159 GLN A CA 1
ATOM 1282 C C . GLN A 1 159 ? -38.271 6.268 16.588 1.00 44.31 159 GLN A C 1
ATOM 1284 O O . GLN A 1 159 ? -39.352 6.075 17.133 1.00 44.31 159 GLN A O 1
ATOM 1289 N N . GLY A 1 160 ? -38.132 7.201 15.636 1.00 40.38 160 GLY A N 1
ATOM 1290 C CA . GLY A 1 160 ? -39.194 8.148 15.253 1.00 40.38 160 GLY A CA 1
ATOM 1291 C C . GLY A 1 160 ? -40.161 7.709 14.141 1.00 40.38 160 GLY A C 1
ATOM 1292 O O . GLY A 1 160 ? -41.057 8.472 13.801 1.00 40.38 160 GLY A O 1
ATOM 1293 N N . ALA A 1 161 ? -40.011 6.516 13.552 1.00 39.78 161 ALA A N 1
ATOM 1294 C CA . ALA A 1 161 ? -40.823 6.067 12.404 1.00 39.78 161 ALA A CA 1
ATOM 1295 C C . ALA A 1 161 ? -41.726 4.853 12.708 1.00 39.78 161 ALA A C 1
ATOM 1297 O O . ALA A 1 161 ? -42.061 4.085 11.810 1.00 39.78 161 ALA A O 1
ATOM 1298 N N . GLY A 1 162 ? -42.094 4.652 13.977 1.00 36.41 162 GLY A N 1
ATOM 1299 C CA . GLY A 1 162 ? -42.762 3.432 14.441 1.00 36.41 162 GLY A CA 1
ATOM 1300 C C . GLY A 1 162 ? -43.980 3.649 15.332 1.00 36.41 162 GLY A C 1
ATOM 1301 O O . GLY A 1 162 ? -44.209 2.828 16.208 1.00 36.41 162 GLY A O 1
ATOM 1302 N N . GLN A 1 163 ? -44.752 4.724 15.157 1.00 39.31 163 GLN A N 1
ATOM 1303 C CA . GLN A 1 163 ? -46.077 4.842 15.778 1.00 39.31 163 GLN A CA 1
ATOM 1304 C C . GLN A 1 163 ? -47.046 5.569 14.851 1.00 39.31 163 GLN A C 1
ATOM 1306 O O . GLN A 1 163 ? -47.134 6.791 14.852 1.00 39.31 163 GLN A O 1
ATOM 1311 N N . SER A 1 164 ? -47.793 4.800 14.064 1.00 35.53 164 SER A N 1
ATOM 1312 C CA . SER A 1 164 ? -49.166 5.120 13.672 1.00 35.53 164 SER A CA 1
ATOM 1313 C C . SER A 1 164 ? -49.816 3.856 13.122 1.00 35.53 164 SER A C 1
ATOM 1315 O O . SER A 1 164 ? -49.251 3.207 12.250 1.00 35.53 164 SER A O 1
ATOM 1317 N N . GLN A 1 165 ? -51.025 3.582 13.616 1.00 35.31 165 GLN A N 1
ATOM 1318 C CA . GLN A 1 165 ? -51.996 2.572 13.172 1.00 35.31 165 GLN A CA 1
ATOM 1319 C C . GLN A 1 165 ? -52.007 1.240 13.938 1.00 35.31 165 GLN A C 1
ATOM 1321 O O . GLN A 1 165 ? -51.635 0.181 13.446 1.00 35.31 165 GLN A O 1
ATOM 1326 N N . SER A 1 166 ? -52.585 1.305 15.139 1.00 30.38 166 SER A N 1
ATOM 1327 C CA . SER A 1 166 ? -53.530 0.289 15.603 1.00 30.38 166 SER A CA 1
ATOM 1328 C C . SER A 1 166 ? -54.731 1.001 16.224 1.00 30.38 166 SER A C 1
ATOM 1330 O O . SER A 1 166 ? -54.568 1.655 17.251 1.00 30.38 166 SER A O 1
ATOM 1332 N N . ALA A 1 167 ? -55.889 0.941 15.559 1.00 29.75 167 ALA A N 1
ATOM 1333 C CA . ALA A 1 167 ? -57.228 0.819 16.152 1.00 29.75 167 ALA A CA 1
ATOM 1334 C C . ALA A 1 167 ? -58.314 0.978 15.068 1.00 29.75 167 ALA A C 1
ATOM 1336 O O . ALA A 1 167 ? -58.185 1.828 14.192 1.00 29.75 167 ALA A O 1
ATOM 1337 N N . ALA A 1 168 ? -59.394 0.204 15.229 1.00 30.58 168 ALA A N 1
ATOM 1338 C CA . ALA A 1 168 ? -60.563 -0.002 14.360 1.00 30.58 168 ALA A CA 1
ATOM 1339 C C . ALA A 1 168 ? -60.320 -1.067 13.265 1.00 30.58 168 ALA A C 1
ATOM 1341 O O . ALA A 1 168 ? -59.423 -0.936 12.450 1.00 30.58 168 ALA A O 1
ATOM 1342 N N . GLU A 1 169 ? -61.039 -2.187 13.182 1.00 31.67 169 GLU A N 1
ATOM 1343 C CA . GLU A 1 169 ? -62.381 -2.479 13.679 1.00 31.67 169 GLU A CA 1
ATOM 1344 C C . GLU A 1 169 ? -62.620 -3.998 13.607 1.00 31.67 169 GLU A C 1
ATOM 1346 O O . GLU A 1 169 ? -62.304 -4.645 12.608 1.00 31.67 169 GLU A O 1
ATOM 1351 N N . ALA A 1 170 ? -63.167 -4.580 14.674 1.00 37.88 170 ALA A N 1
ATOM 1352 C CA . ALA A 1 170 ? -63.690 -5.937 14.675 1.00 37.88 170 ALA A CA 1
ATOM 1353 C C . ALA A 1 170 ? -65.212 -5.874 14.512 1.00 37.88 170 ALA A C 1
ATOM 1355 O O . ALA A 1 170 ? -65.895 -5.485 15.453 1.00 37.88 170 ALA A O 1
ATOM 1356 N N . ALA A 1 171 ? -65.742 -6.303 13.362 1.00 32.94 171 ALA A N 1
ATOM 1357 C CA . ALA A 1 171 ? -67.125 -6.771 13.222 1.00 32.94 171 ALA A CA 1
ATOM 1358 C C . ALA A 1 171 ? -67.323 -7.534 11.894 1.00 32.94 171 ALA A C 1
ATOM 1360 O O . ALA A 1 171 ? -67.189 -6.978 10.811 1.00 32.94 171 ALA A O 1
ATOM 1361 N N . LYS A 1 172 ? -67.670 -8.826 11.977 1.00 39.25 172 LYS A N 1
ATOM 1362 C CA . LYS A 1 172 ? -68.333 -9.589 10.893 1.00 39.25 172 LYS A CA 1
ATOM 1363 C C . LYS A 1 172 ? -69.847 -9.318 10.973 1.00 39.25 172 LYS A C 1
ATOM 1365 O O . LYS A 1 172 ? -70.332 -9.178 12.096 1.00 39.25 172 LYS A O 1
ATOM 1370 N N . PRO A 1 173 ? -70.613 -9.307 9.860 1.00 39.59 173 PRO A N 1
ATOM 1371 C CA . PRO A 1 173 ? -71.285 -10.527 9.346 1.00 39.59 173 PRO A CA 1
ATOM 1372 C C . PRO A 1 173 ? -71.308 -10.601 7.787 1.00 39.59 173 PRO A C 1
ATOM 1374 O O . PRO A 1 173 ? -71.205 -9.588 7.119 1.00 39.59 173 PRO A O 1
ATOM 1377 N N . LYS A 1 174 ? -71.156 -11.767 7.133 1.00 34.84 174 LYS A N 1
ATOM 1378 C CA . LYS A 1 174 ? -72.128 -12.826 6.745 1.00 34.84 174 LYS A CA 1
ATOM 1379 C C . LYS A 1 174 ? -72.986 -12.502 5.482 1.00 34.84 174 LYS A C 1
ATOM 1381 O O . LYS A 1 174 ? -73.736 -11.541 5.493 1.00 34.84 174 LYS A O 1
ATOM 1386 N N . VAL A 1 175 ? -72.969 -13.454 4.525 1.00 32.25 175 VAL A N 1
ATOM 1387 C CA . VAL A 1 175 ? -74.016 -13.862 3.535 1.00 32.25 175 VAL A CA 1
ATOM 1388 C C . VAL A 1 175 ? -73.880 -13.451 2.038 1.00 32.25 175 VAL A C 1
ATOM 1390 O O . VAL A 1 175 ? -74.110 -12.311 1.676 1.00 32.25 175 VAL A O 1
ATOM 1393 N N . ALA A 1 176 ? -73.577 -14.484 1.224 1.00 34.12 176 ALA A N 1
ATOM 1394 C CA . ALA A 1 176 ? -74.128 -14.959 -0.073 1.00 34.12 176 ALA A CA 1
ATOM 1395 C C . ALA A 1 176 ? -74.246 -14.120 -1.376 1.00 34.12 176 ALA A C 1
ATOM 1397 O O . ALA A 1 176 ? -74.584 -12.946 -1.366 1.00 34.12 176 ALA A O 1
ATOM 1398 N N . GLU A 1 177 ? -74.137 -14.889 -2.484 1.00 32.41 177 GLU A N 1
ATOM 1399 C CA . GLU A 1 177 ? -74.621 -14.663 -3.873 1.00 32.41 177 GLU A CA 1
ATOM 1400 C C . GLU A 1 177 ? -73.844 -13.647 -4.746 1.00 32.41 177 GLU A C 1
ATOM 1402 O O . GLU A 1 177 ? -73.356 -12.649 -4.251 1.00 32.41 177 GLU A O 1
ATOM 1407 N N . GLN A 1 178 ? -73.626 -13.803 -6.060 1.00 36.41 178 GLN A N 1
ATOM 1408 C CA . GLN A 1 178 ? -74.065 -14.762 -7.077 1.00 36.41 178 GLN A CA 1
ATOM 1409 C C . GLN A 1 178 ? -73.161 -14.620 -8.328 1.00 36.41 178 GLN A C 1
ATOM 1411 O O . GLN A 1 178 ? -72.493 -13.614 -8.537 1.00 36.41 178 GLN A O 1
ATOM 1416 N N . GLN A 1 179 ? -73.178 -15.679 -9.133 1.00 37.06 179 GLN A N 1
ATOM 1417 C CA . GLN A 1 179 ? -72.757 -15.896 -10.526 1.00 37.06 179 GLN A CA 1
ATOM 1418 C C . GLN A 1 179 ? -72.634 -14.669 -11.468 1.00 37.06 179 GLN A C 1
ATOM 1420 O O . GLN A 1 179 ? -73.504 -13.810 -11.464 1.00 37.06 179 GLN A O 1
ATOM 1425 N N . GLN A 1 180 ? -71.712 -14.722 -12.446 1.00 39.50 180 GLN A N 1
ATOM 1426 C CA . GLN A 1 180 ? -72.024 -15.053 -13.859 1.00 39.50 180 GLN A CA 1
ATOM 1427 C C . GLN A 1 180 ? -70.810 -14.924 -14.808 1.00 39.50 180 GLN A C 1
ATOM 1429 O O . GLN A 1 180 ? -70.015 -14.005 -14.677 1.00 39.50 180 GLN A O 1
ATOM 1434 N N . GLN A 1 181 ? -70.734 -15.893 -15.740 1.00 34.69 181 GLN A N 1
ATOM 1435 C CA . GLN A 1 181 ? -70.394 -15.827 -17.183 1.00 34.69 181 GLN A CA 1
ATOM 1436 C C . GLN A 1 181 ? -69.246 -14.900 -17.652 1.00 34.69 181 GLN A C 1
ATOM 1438 O O . GLN A 1 181 ? -69.201 -13.734 -17.321 1.00 34.69 181 GLN A O 1
ATOM 1443 N N . GLY A 1 182 ? -68.328 -15.281 -18.539 1.00 33.03 182 GLY A N 1
ATOM 1444 C CA . GLY A 1 182 ? -68.243 -16.430 -19.429 1.00 33.03 182 GLY A CA 1
ATOM 1445 C C . GLY A 1 182 ? -67.636 -15.988 -20.765 1.00 33.03 182 GLY A C 1
ATOM 1446 O O . GLY A 1 182 ? -68.200 -15.127 -21.411 1.00 33.03 182 GLY A O 1
ATOM 1447 N N . GLU A 1 183 ? -66.552 -16.626 -21.207 1.00 43.03 183 GLU A N 1
ATOM 1448 C CA . GLU A 1 183 ? -66.035 -16.616 -22.591 1.00 43.03 183 GLU A CA 1
ATOM 1449 C C . GLU A 1 183 ? -65.222 -17.927 -22.732 1.00 43.03 183 GLU A C 1
ATOM 1451 O O . GLU A 1 183 ? -64.252 -18.131 -22.013 1.00 43.03 183 GLU A O 1
ATOM 1456 N N . ARG A 1 184 ? -65.683 -19.014 -23.389 1.00 38.31 184 ARG A N 1
ATOM 1457 C CA . ARG A 1 184 ? -65.763 -19.266 -24.853 1.00 38.31 184 ARG A CA 1
ATOM 1458 C C . ARG A 1 184 ? -64.595 -18.576 -25.566 1.00 38.31 184 ARG A C 1
ATOM 1460 O O . ARG A 1 184 ? -64.562 -17.365 -25.568 1.00 38.31 184 ARG A O 1
ATOM 1467 N N . ARG A 1 185 ? -63.640 -19.207 -26.256 1.00 41.62 185 ARG A N 1
ATOM 1468 C CA . ARG A 1 185 ? -63.615 -20.288 -27.277 1.00 41.62 185 ARG A CA 1
ATOM 1469 C C . ARG A 1 185 ? -62.180 -20.133 -27.878 1.00 41.62 185 ARG A C 1
ATOM 1471 O O . ARG A 1 185 ? -61.729 -19.003 -27.962 1.00 41.62 185 ARG A O 1
ATOM 1478 N N . ARG A 1 186 ? -61.369 -21.103 -28.316 1.00 44.22 186 ARG A N 1
ATOM 1479 C CA . ARG A 1 186 ? -61.559 -22.343 -29.083 1.00 44.22 186 ARG A CA 1
ATOM 1480 C C . ARG A 1 186 ? -60.273 -23.201 -29.015 1.00 44.22 186 ARG A C 1
ATOM 1482 O O . ARG A 1 186 ? -59.170 -22.673 -28.962 1.00 44.22 186 ARG A O 1
ATOM 1489 N N . GLN A 1 187 ? -60.496 -24.514 -29.096 1.00 42.06 187 GLN A N 1
ATOM 1490 C CA . GLN A 1 187 ? -59.623 -25.602 -29.590 1.00 42.06 187 GLN A CA 1
ATOM 1491 C C . GLN A 1 187 ? -59.044 -25.290 -30.995 1.00 42.06 187 GLN A C 1
ATOM 1493 O O . GLN A 1 187 ? -59.598 -24.439 -31.680 1.00 42.06 187 GLN A O 1
ATOM 1498 N N . GLY A 1 188 ? -58.027 -25.931 -31.576 1.00 41.09 188 GLY A N 1
ATOM 1499 C CA . GLY A 1 188 ? -57.184 -27.106 -31.301 1.00 41.09 188 GLY A CA 1
ATOM 1500 C C . GLY A 1 188 ? -55.806 -26.848 -31.961 1.00 41.09 188 GLY A C 1
ATOM 1501 O O . GLY A 1 188 ? -55.535 -25.723 -32.353 1.00 41.09 188 GLY A O 1
ATOM 1502 N N . GLN A 1 189 ? -54.856 -27.768 -32.115 1.00 45.22 189 GLN A N 1
ATOM 1503 C CA . GLN A 1 189 ? -54.961 -29.109 -32.680 1.00 45.22 189 GLN A CA 1
ATOM 1504 C C . GLN A 1 189 ? -53.627 -29.842 -32.423 1.00 45.22 189 GLN A C 1
ATOM 1506 O O . GLN A 1 189 ? -52.555 -29.267 -32.595 1.00 45.22 189 GLN A O 1
ATOM 1511 N N . ARG A 1 190 ? -53.706 -31.116 -32.018 1.00 44.81 190 ARG A N 1
ATOM 1512 C CA . ARG A 1 190 ? -52.626 -32.105 -32.150 1.00 44.81 190 ARG A CA 1
ATOM 1513 C C . ARG A 1 190 ? -52.743 -32.766 -33.527 1.00 44.81 190 ARG A C 1
ATOM 1515 O O . ARG A 1 190 ? -53.849 -33.115 -33.931 1.00 44.81 190 ARG A O 1
ATOM 1522 N N . VAL A 1 191 ? -51.607 -33.010 -34.163 1.00 55.91 191 VAL A N 1
ATOM 1523 C CA . VAL A 1 191 ? -51.352 -34.081 -35.144 1.00 55.91 191 VAL A CA 1
ATOM 1524 C C . VAL A 1 191 ? -49.896 -34.483 -34.879 1.00 55.91 191 VAL A C 1
ATOM 1526 O O . VAL A 1 191 ? -49.050 -33.598 -34.792 1.00 55.91 191 VAL A O 1
ATOM 1529 N N . ALA A 1 192 ? -49.698 -35.655 -34.272 1.00 58.22 192 ALA A N 1
ATOM 1530 C CA . ALA A 1 192 ? -49.388 -36.937 -34.919 1.00 58.22 192 ALA A CA 1
ATOM 1531 C C . ALA A 1 192 ? -47.889 -37.028 -35.227 1.00 58.22 192 ALA A C 1
ATOM 1533 O O . ALA A 1 192 ? -47.422 -36.257 -36.090 1.00 58.22 192 ALA A O 1
#

Organism: NCBI:txid423350

Radius of gyration: 31.49 Å; chains: 1; bounding box: 99×61×59 Å

Sequence (192 aa):
MDGRYAYREQPKMEKQDIGEGKTKMVPTGETYLAWRGMDFKSADGYGNFNPKVIFWDHAKEIQKYPIKGVDEKYDLSRILRAIEKGNRVDIVLLRDGQETPAKIVANPRMMRFDFYDSNGQTMVVRQVEKQKLAQTEKAELTPQEVQRAAIAKAAEQKQGAGQSQSAAEAAKPKVAEQQQQGERRRQGQRVA

Foldseek 3Di:
DWFQKAWDKDFDWDWDDPDPPDTDTDGPPDIDTWIKTFDPVDADPVRHTDIDTFDADVLVQVLQFQWPCCPPPVVVVVLCVQQNGQHWDWTWGCDLNDTFIWTWHDDRVVSHIWIAHPVRHTDDTDGHPPVVLPVPDPDDDDPVVSVVVVSVVVVVVVVPPPDDDDDDDDDDDDDDDDDDDDDDDDDDDDDD

pLDDT: mean 75.37, std 21.61, range [29.75, 95.81]

Secondary structure (DSSP, 8-state):
-PPPPEEEEEEEEEEEE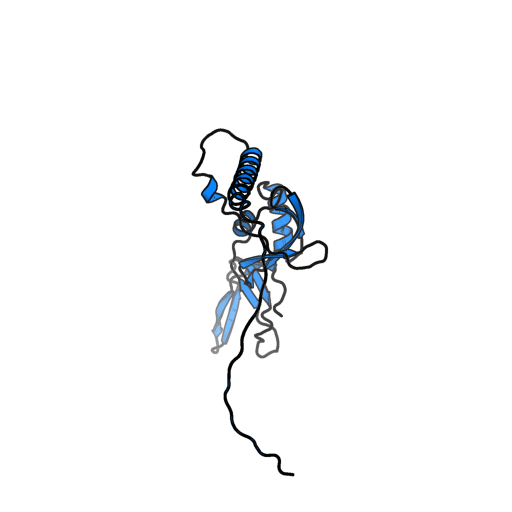-STT-EEEEEEEEEEEEEEEEEEEEE-TTSPEEEEEE---HHHHHTTS-BTTTTSHHHHHHHHHHHHTT--EEEEEEETTEEEEEEEEEEGGGTEEEEE-TTS-EE------GGGSTTS--S---HHHHHHHHHHHHHHTTSSS-------------------------------